Protein AF-A0A1Q9HQ63-F1 (afdb_monomer)

Foldseek 3Di:
DDDPPQDKDWAQDDPVSLVVLVVVLVVLLVLQLVQVVLLCVLLQHDDDSVVLSVQLNVQSVVVNRGTDIDGPVPPCVVVRSVVVSVVSSVVSSLVSLLVRLLVVLVVLLVVVVVDDLLDLLQFDALLSNLQSSSNCNSCVVDDSVCSVVDDSQPSDDGPPPCSHPVNSSVSNSVVCCVPQQDPPALDLQLLVLLLCQQAPDDPLDDDDPPDDGNVVQLVDLDHDDLVVVLVSSLVSCVVPVPPPSNSSQAGRSHDDPPGRHPRNDPRSVNRDPVSSVSSSVVSVVSSD

Mean predicted aligned error: 14.06 Å

Organism: NCBI:txid1381081

Radius of gyration: 27.88 Å; Cα contacts (8 Å, |Δi|>4): 282; chains: 1; bounding box: 61×59×78 Å

pLDDT: mean 74.98, std 16.46, range [37.22, 94.88]

Sequence (288 aa):
MSSLLNEYRLHQLTDKEIDEYHLQSDKLKQELGYQLEAFCRSINIEANINRVTQEFEHACHAYSEQPITIAADAPLLNMTIKIAATQHLKTELSLAVESFLKHLAHDIVNDSVKLPRNSRIFRGSLTSVCRKMILFYSRPDVSLRDIEHFNIEHTFSCSIRELSFDNLLSQTMSYYRDNYHRYRLWDAHAISLLALFLFESREYFQPLEHQTNLSYLLADTTPVPIVRFKQLCIAYWNENGENPFVSHYTEQAFPDKNGIIFAEYVPLEHISEQCWQQLYALYLDRCK

Solvent-accessible surface area (backbone atoms only — not comparable to full-atom values): 16682 Å² total; per-residue (Å²): 137,81,81,80,71,84,53,71,38,79,43,69,65,47,73,69,56,44,52,56,47,51,58,50,49,54,54,51,42,53,50,49,49,54,43,51,50,47,44,30,59,61,43,54,46,92,73,76,61,67,59,43,46,49,54,37,50,51,54,54,53,56,50,61,76,44,66,43,84,40,61,68,79,55,92,50,57,72,59,54,50,50,49,52,55,52,51,48,54,52,49,45,51,53,50,35,52,49,53,49,36,44,53,51,22,50,53,36,47,64,57,49,70,72,49,65,58,88,43,74,47,37,31,53,49,69,67,50,20,36,53,36,31,52,42,46,64,34,38,71,88,57,57,82,80,53,56,84,74,57,81,60,86,79,60,70,74,51,92,51,77,76,68,37,69,68,50,35,46,53,38,25,39,51,55,41,42,79,75,57,53,67,79,63,68,76,38,77,64,40,40,51,49,50,47,44,66,43,46,51,85,46,95,92,54,74,62,63,93,90,55,80,61,57,34,67,64,49,74,38,85,69,79,72,56,70,73,60,46,50,54,52,54,42,51,52,40,73,76,43,58,80,36,74,76,47,41,72,58,27,31,48,65,48,78,62,100,83,57,57,52,46,58,77,81,64,56,71,88,70,57,53,71,69,49,52,52,52,41,46,49,56,48,56,68,62,44,107

Secondary structure (DSSP, 8-state):
-------EEEEPPPHHHHHHHHHHHHHHHHHHHHHHHHHHHHTT----HHHHHHHHHHHHHHHHTSPEEEETT-TTHHHHHHHHHHHHHHHHHHHHHHHHHHHHHHHHHHHHTTS-TT-GGG-SSHHHHHHHHHHHHH-TTS-TTTGGG--GGGS---SSTTSSHHHHHHHHHHHHHHHT-------HHHHHHHHHHHH--BTTB--STT---TTHHHHSSSPPPHHHHHHHHHHHHHHHTT-HHHHHHH--SS--SSS----TT--GGGS-HHHHHHHHHHHHHH--

Structure (mmCIF, N/CA/C/O backbone):
data_AF-A0A1Q9HQ63-F1
#
_entry.id   AF-A0A1Q9HQ63-F1
#
loop_
_atom_site.group_PDB
_atom_site.id
_atom_site.type_symbol
_atom_site.label_atom_id
_atom_site.label_alt_id
_atom_site.label_comp_id
_atom_site.label_asym_id
_atom_site.label_entity_id
_atom_site.label_seq_id
_atom_site.pdbx_PDB_ins_code
_atom_site.Cartn_x
_atom_site.Cartn_y
_atom_site.Cartn_z
_atom_site.occupancy
_atom_site.B_iso_or_equiv
_atom_site.auth_seq_id
_atom_site.auth_comp_id
_atom_site.auth_asym_id
_atom_site.auth_atom_id
_atom_site.pdbx_PDB_model_num
ATOM 1 N N . MET A 1 1 ? -3.423 -38.419 35.481 1.00 38.56 1 MET A N 1
ATOM 2 C CA . MET A 1 1 ? -2.991 -37.152 34.857 1.00 38.56 1 MET A CA 1
ATOM 3 C C . MET A 1 1 ? -4.213 -36.523 34.213 1.00 38.56 1 MET A C 1
ATOM 5 O O . MET A 1 1 ? -4.564 -36.888 33.102 1.00 38.56 1 MET A O 1
ATOM 9 N N . SER A 1 2 ? -4.938 -35.701 34.969 1.00 39.94 2 SER A N 1
ATOM 10 C CA . SER A 1 2 ? -6.114 -34.973 34.488 1.00 39.94 2 SER A CA 1
ATOM 11 C C . SER A 1 2 ? -5.650 -33.800 33.632 1.00 39.94 2 SER A C 1
ATOM 13 O O . SER A 1 2 ? -4.942 -32.925 34.130 1.00 39.94 2 SER A O 1
ATOM 15 N N . SER A 1 3 ? -6.033 -33.784 32.357 1.00 42.72 3 SER A N 1
ATOM 16 C CA . SER A 1 3 ? -5.973 -32.571 31.549 1.00 42.72 3 SER A CA 1
ATOM 17 C C . SER A 1 3 ? -6.882 -31.539 32.211 1.00 42.72 3 SER A C 1
ATOM 19 O O . SER A 1 3 ? -8.101 -31.715 32.225 1.00 42.72 3 SER A O 1
ATOM 21 N N . LEU A 1 4 ? -6.292 -30.503 32.802 1.00 46.81 4 LEU A N 1
ATOM 22 C CA . LEU A 1 4 ? -7.001 -29.279 33.152 1.00 46.81 4 LEU A CA 1
ATOM 23 C C . LEU A 1 4 ? -7.513 -28.690 31.835 1.00 46.81 4 LEU A C 1
ATOM 25 O O . LEU A 1 4 ? -6.785 -28.013 31.115 1.00 46.81 4 LEU A O 1
ATOM 29 N N . LEU A 1 5 ? -8.740 -29.051 31.467 1.00 50.38 5 LEU A N 1
ATOM 30 C CA . LEU A 1 5 ? -9.515 -28.280 30.513 1.00 50.38 5 LEU A CA 1
ATOM 31 C C . LEU A 1 5 ? -9.658 -26.905 31.160 1.00 50.38 5 LEU A C 1
ATOM 33 O O . LEU A 1 5 ? -10.294 -26.790 32.204 1.00 50.38 5 LEU A O 1
ATOM 37 N N . ASN A 1 6 ? -8.999 -25.893 30.594 1.00 56.09 6 ASN A N 1
ATOM 38 C CA . ASN A 1 6 ? -9.275 -24.506 30.942 1.00 56.09 6 ASN A CA 1
ATOM 39 C C . ASN A 1 6 ? -10.749 -24.263 30.609 1.00 56.09 6 ASN A C 1
ATOM 41 O O . ASN A 1 6 ? -11.108 -24.069 29.449 1.00 56.09 6 ASN A O 1
ATOM 45 N N . GLU A 1 7 ? -11.615 -24.385 31.608 1.00 71.50 7 GLU A N 1
ATOM 46 C CA . GLU A 1 7 ? -13.031 -24.099 31.457 1.00 71.50 7 GLU A CA 1
ATOM 47 C C . GLU A 1 7 ? -13.189 -22.592 31.243 1.00 71.50 7 GLU A C 1
ATOM 49 O O . GLU A 1 7 ? -12.616 -21.776 31.968 1.00 71.50 7 GLU A O 1
ATOM 54 N N . TYR A 1 8 ? -13.959 -22.214 30.229 1.00 76.94 8 TYR A N 1
ATOM 55 C CA . TYR A 1 8 ? -14.296 -20.826 29.943 1.00 76.94 8 TYR A CA 1
ATOM 56 C C . TYR A 1 8 ? -15.757 -20.569 30.311 1.00 76.94 8 TYR A C 1
ATOM 58 O O . TYR A 1 8 ? -16.615 -21.439 30.160 1.00 76.94 8 TYR A O 1
ATOM 66 N N . ARG A 1 9 ? -16.048 -19.361 30.791 1.00 82.75 9 ARG A N 1
ATOM 67 C CA . ARG A 1 9 ? -17.391 -18.865 31.093 1.00 82.75 9 ARG A CA 1
ATOM 68 C C . ARG A 1 9 ? -17.712 -17.682 30.194 1.00 82.75 9 ARG A C 1
ATOM 70 O O . ARG A 1 9 ? -16.836 -16.882 29.878 1.00 82.75 9 ARG A O 1
ATOM 77 N N . LEU A 1 10 ? -18.977 -17.573 29.810 1.00 84.62 10 LEU A N 1
ATOM 78 C CA . LEU A 1 10 ? -19.499 -16.410 29.104 1.00 84.62 10 LEU A CA 1
ATOM 79 C C . LEU A 1 10 ? -20.000 -15.393 30.130 1.00 84.62 10 LEU A C 1
ATOM 81 O O . LEU A 1 10 ? -20.754 -15.749 31.036 1.00 84.62 10 LEU A O 1
ATOM 85 N N . HIS A 1 11 ? -19.580 -14.141 29.985 1.00 86.06 11 HIS A N 1
ATOM 86 C CA . HIS A 1 11 ? -20.062 -13.013 30.776 1.00 86.06 11 HIS A CA 1
ATOM 87 C C . HIS A 1 11 ? -20.763 -12.025 29.855 1.00 86.06 11 HIS A C 1
ATOM 89 O O . HIS A 1 11 ? -20.165 -11.541 28.898 1.00 86.06 11 HIS A O 1
ATOM 95 N N . GLN A 1 12 ? -22.025 -11.727 30.148 1.00 90.56 12 GLN A N 1
ATOM 96 C CA . GLN A 1 12 ? -22.722 -10.617 29.512 1.00 90.56 12 GLN A CA 1
ATOM 97 C C . GLN A 1 12 ? -22.368 -9.340 30.269 1.00 90.56 12 GLN A C 1
ATOM 99 O O . GLN A 1 12 ? -22.495 -9.309 31.495 1.00 90.56 12 GLN A O 1
ATOM 104 N N . LEU A 1 13 ? -21.944 -8.300 29.550 1.00 88.19 13 LEU A N 1
ATOM 105 C CA . LEU A 1 13 ? -21.680 -7.005 30.168 1.00 88.19 13 LEU A CA 1
ATOM 106 C C . LEU A 1 13 ? -22.944 -6.484 30.862 1.00 88.19 13 LEU A C 1
ATOM 108 O O . LEU A 1 13 ? -24.050 -6.561 30.330 1.00 88.19 13 LEU A O 1
ATOM 112 N N . THR A 1 14 ? -22.764 -5.970 32.070 1.00 90.75 14 THR A N 1
ATOM 113 C CA . THR A 1 14 ? -23.817 -5.282 32.825 1.00 90.75 14 THR A CA 1
ATOM 114 C C . THR A 1 14 ? -24.033 -3.874 32.271 1.00 90.75 14 THR A C 1
ATOM 116 O O . THR A 1 14 ? -23.109 -3.299 31.701 1.00 90.75 14 THR A O 1
ATOM 119 N N . ASP A 1 15 ? -25.197 -3.266 32.519 1.00 90.62 15 ASP A N 1
ATOM 120 C CA . ASP A 1 15 ? -25.499 -1.891 32.074 1.00 90.62 15 ASP A CA 1
ATOM 121 C C . ASP A 1 15 ? -24.396 -0.893 32.459 1.00 90.62 15 ASP A C 1
ATOM 123 O O . ASP A 1 15 ? -23.957 -0.083 31.652 1.00 90.62 15 ASP A O 1
ATOM 127 N N . LYS A 1 16 ? -23.850 -1.019 33.675 1.00 90.12 16 LYS A N 1
ATOM 128 C CA . LYS A 1 16 ? -22.751 -0.166 34.140 1.00 90.12 16 LYS A CA 1
ATOM 129 C C . LYS A 1 16 ? -21.450 -0.387 33.357 1.00 90.12 16 LYS A C 1
ATOM 131 O O . LYS A 1 16 ? -20.709 0.561 33.116 1.00 90.12 16 LYS A O 1
ATOM 136 N N . GLU A 1 17 ? -21.131 -1.632 33.009 1.00 90.44 17 GLU A N 1
ATOM 137 C CA . GLU A 1 17 ? -19.942 -1.956 32.211 1.00 90.44 17 GLU A CA 1
ATOM 138 C C . GLU A 1 17 ? -20.100 -1.482 30.765 1.00 90.44 17 GLU A C 1
ATOM 140 O O . GLU A 1 17 ? -19.134 -0.996 30.180 1.00 90.44 17 GLU A O 1
ATOM 145 N N . ILE A 1 18 ? -21.319 -1.570 30.227 1.00 91.44 18 ILE A N 1
ATOM 146 C CA . ILE A 1 18 ? -21.702 -1.038 28.918 1.00 91.44 18 ILE A CA 1
ATOM 147 C C . ILE A 1 18 ? -21.559 0.491 28.906 1.00 91.44 18 ILE A C 1
ATOM 149 O O . ILE A 1 18 ? -20.909 1.029 28.012 1.00 91.44 18 ILE A O 1
ATOM 153 N N . ASP A 1 19 ? -22.060 1.190 29.927 1.00 92.31 19 ASP A N 1
ATOM 154 C CA . ASP A 1 19 ? -21.918 2.645 30.062 1.00 92.31 19 ASP A CA 1
ATOM 155 C C . ASP A 1 19 ? -20.441 3.074 30.165 1.00 92.31 19 ASP A C 1
ATOM 157 O O . ASP A 1 19 ? -20.002 4.006 29.486 1.00 92.31 19 ASP A O 1
ATOM 161 N N . GLU A 1 20 ? -19.642 2.382 30.993 1.00 90.81 20 GLU A N 1
ATOM 162 C CA . GLU A 1 20 ? -18.197 2.634 31.114 1.00 90.81 20 GLU A CA 1
ATOM 163 C C . GLU A 1 20 ? -17.469 2.394 29.779 1.00 90.81 20 GLU A C 1
ATOM 165 O O . GLU A 1 20 ? -16.567 3.159 29.423 1.00 90.81 20 GLU A O 1
ATOM 170 N N . TYR A 1 21 ? -17.865 1.358 29.036 1.00 92.25 21 TYR A N 1
ATOM 171 C CA . TYR A 1 21 ? -17.313 1.017 27.729 1.00 92.25 21 TYR A CA 1
ATOM 172 C C . TYR A 1 21 ? -17.664 2.060 26.661 1.00 92.25 21 TYR A C 1
ATOM 174 O O . TYR A 1 21 ? -16.766 2.552 25.975 1.00 92.25 21 TYR A O 1
ATOM 182 N N . HIS A 1 22 ? -18.933 2.462 26.554 1.00 92.56 22 HIS A N 1
ATOM 183 C CA . HIS A 1 22 ? -19.368 3.477 25.593 1.00 92.56 22 HIS A CA 1
ATOM 184 C C . HIS A 1 22 ? -18.722 4.834 25.863 1.00 92.56 22 HIS A C 1
ATOM 186 O O . HIS A 1 22 ? -18.228 5.467 24.934 1.00 92.56 22 HIS A O 1
ATOM 192 N N . LEU A 1 23 ? -18.575 5.229 27.132 1.00 93.62 23 LEU A N 1
ATOM 193 C CA . LEU A 1 23 ? -17.856 6.454 27.483 1.00 93.62 23 LEU A CA 1
ATOM 194 C C . LEU A 1 23 ? -16.391 6.440 27.009 1.00 93.62 23 LEU A C 1
ATOM 196 O O . LEU A 1 23 ? -15.842 7.483 26.646 1.00 93.62 23 LEU A O 1
ATOM 200 N N . GLN A 1 24 ? -15.723 5.284 27.048 1.00 92.62 24 GLN A N 1
ATOM 201 C CA . GLN A 1 24 ? -14.362 5.143 26.519 1.00 92.62 24 GLN A CA 1
ATOM 202 C C . GLN A 1 24 ? -14.347 5.119 24.989 1.00 92.62 24 GLN A C 1
ATOM 204 O O . GLN A 1 24 ? -13.500 5.783 24.389 1.00 92.62 24 GLN A O 1
ATOM 209 N N . SER A 1 25 ? -15.294 4.410 24.372 1.00 93.81 25 SER A N 1
ATOM 210 C CA . SER A 1 25 ? -15.489 4.375 22.921 1.00 93.81 25 SER A CA 1
ATOM 211 C C . SER A 1 25 ? -15.672 5.781 22.348 1.00 93.81 25 SER A C 1
ATOM 213 O O . SER A 1 25 ? -14.975 6.148 21.408 1.00 93.81 25 SER A O 1
ATOM 215 N N . ASP A 1 26 ? -16.518 6.612 22.958 1.00 93.81 26 ASP A N 1
ATOM 216 C CA . ASP A 1 26 ? -16.781 7.981 22.501 1.00 93.81 26 ASP A CA 1
ATOM 217 C C . ASP A 1 26 ? -15.531 8.862 22.546 1.00 93.81 26 ASP A C 1
ATOM 219 O O . ASP A 1 26 ? -15.256 9.618 21.612 1.00 93.81 26 ASP A O 1
ATOM 223 N N . LYS A 1 27 ? -14.726 8.738 23.609 1.00 93.44 27 LYS A N 1
ATOM 224 C CA . LYS A 1 27 ? -13.446 9.454 23.722 1.00 93.44 27 LYS A CA 1
ATOM 225 C C . LYS A 1 27 ? -12.468 9.025 22.632 1.00 93.44 27 LYS A C 1
ATOM 227 O O . LYS A 1 27 ? -11.827 9.876 22.022 1.00 93.44 27 LYS A O 1
ATOM 232 N N . LEU A 1 28 ? -12.364 7.721 22.376 1.00 92.56 28 LEU A N 1
ATOM 233 C CA . LEU A 1 28 ? -11.497 7.189 21.324 1.00 92.56 28 LEU A CA 1
ATOM 234 C C . LEU A 1 28 ? -11.985 7.574 19.928 1.00 92.56 28 LEU A C 1
ATOM 236 O O . LEU A 1 28 ? -11.164 7.899 19.081 1.00 92.56 28 LEU A O 1
ATOM 240 N N . LYS A 1 29 ? -13.300 7.614 19.698 1.00 93.75 29 LYS A N 1
ATOM 241 C CA . LYS A 1 29 ? -13.902 8.082 18.444 1.00 93.75 29 LYS A CA 1
ATOM 242 C C . LYS A 1 29 ? -13.563 9.549 18.174 1.00 93.75 29 LYS A C 1
ATOM 244 O O . LYS A 1 29 ? -13.212 9.897 17.049 1.00 93.75 29 LYS A O 1
ATOM 249 N N . GLN A 1 30 ? -13.654 10.404 19.196 1.00 92.31 30 GLN A N 1
ATOM 250 C CA . GLN A 1 30 ? -13.275 11.817 19.089 1.00 92.31 30 GLN A CA 1
ATOM 251 C C . GLN A 1 30 ? -11.782 11.979 18.782 1.00 92.31 30 GLN A C 1
ATOM 253 O O . GLN A 1 30 ? -11.430 12.728 17.871 1.00 92.31 30 GLN A O 1
ATOM 258 N N . GLU A 1 31 ? -10.916 11.247 19.491 1.00 91.06 31 GLU A N 1
ATOM 259 C CA . GLU A 1 31 ? -9.472 11.251 19.228 1.00 91.06 31 GLU A CA 1
ATOM 260 C C . GLU A 1 31 ? -9.162 10.743 17.813 1.00 91.06 31 GLU A C 1
ATOM 262 O O . GLU A 1 31 ? -8.415 11.387 17.084 1.00 91.06 31 GLU A O 1
ATOM 267 N N . LEU A 1 32 ? -9.786 9.641 17.383 1.00 92.06 32 LEU A N 1
ATOM 268 C CA . LEU A 1 32 ? -9.652 9.100 16.030 1.00 92.06 32 LEU A CA 1
ATOM 269 C C . LEU A 1 32 ? -10.019 10.150 14.978 1.00 92.06 32 LEU A C 1
ATOM 271 O O . LEU A 1 32 ? -9.250 10.367 14.046 1.00 92.06 32 LEU A O 1
ATOM 275 N N . GLY A 1 33 ? -11.159 10.830 15.136 1.00 91.81 33 GLY A N 1
ATOM 276 C CA . GLY A 1 33 ? -11.577 11.899 14.227 1.00 91.81 33 GLY A CA 1
ATOM 277 C C . GLY A 1 33 ? -10.547 13.027 14.143 1.00 91.81 33 GLY A C 1
ATOM 278 O O . GLY A 1 33 ? -10.127 13.397 13.048 1.00 91.81 33 GLY A O 1
ATOM 279 N N . TYR A 1 34 ? -10.071 13.517 15.292 1.00 91.25 34 TYR A N 1
ATOM 280 C CA . TYR A 1 34 ? -9.054 14.569 15.354 1.00 91.25 34 TYR A CA 1
ATOM 281 C C . TYR A 1 34 ? -7.732 14.153 14.689 1.00 91.25 34 TYR A C 1
ATOM 283 O O . TYR A 1 34 ? -7.154 14.917 13.914 1.00 91.25 34 TYR A O 1
ATOM 291 N N . GLN A 1 35 ? -7.264 12.932 14.952 1.00 90.06 35 GLN A N 1
ATOM 292 C CA . GLN A 1 35 ? -6.015 12.413 14.396 1.00 90.06 35 GLN A CA 1
ATOM 293 C C . GLN A 1 35 ? -6.114 12.150 12.890 1.00 90.06 35 GLN A C 1
ATOM 295 O O . GLN A 1 35 ? -5.183 12.477 12.154 1.00 90.06 35 GLN A O 1
ATOM 300 N N . LEU A 1 36 ? -7.249 11.633 12.408 1.00 91.19 36 LEU A N 1
ATOM 301 C CA . LEU A 1 36 ? -7.512 11.478 10.976 1.00 91.19 36 LEU A CA 1
ATOM 302 C C . LEU A 1 36 ? -7.536 12.833 10.265 1.00 91.19 36 LEU A C 1
ATOM 304 O O . LEU A 1 36 ? -6.945 12.967 9.195 1.00 91.19 36 LEU A O 1
ATOM 308 N N . GLU A 1 37 ? -8.161 13.853 10.860 1.00 89.62 37 GLU A N 1
ATOM 309 C CA . GLU A 1 37 ? -8.147 15.210 10.311 1.00 89.62 37 GLU A CA 1
ATOM 310 C C . GLU A 1 37 ? -6.732 15.787 10.258 1.00 89.62 37 GLU A C 1
ATOM 312 O O . GLU A 1 37 ? -6.331 16.333 9.230 1.00 89.62 37 GLU A O 1
ATOM 317 N N . ALA A 1 38 ? -5.965 15.665 11.344 1.00 87.81 38 ALA A N 1
ATOM 318 C CA . ALA A 1 38 ? -4.585 16.134 11.400 1.00 87.81 38 ALA A CA 1
ATOM 319 C C . ALA A 1 38 ? -3.717 15.447 10.335 1.00 87.81 38 ALA A C 1
ATOM 321 O O . ALA A 1 38 ? -2.983 16.119 9.606 1.00 87.81 38 ALA A O 1
ATOM 322 N N . PHE A 1 39 ? -3.868 14.130 10.183 1.00 87.31 39 PHE A N 1
ATOM 323 C CA . PHE A 1 39 ? -3.188 13.356 9.153 1.00 87.31 39 PHE A CA 1
ATOM 324 C C . PHE A 1 39 ? -3.570 13.826 7.748 1.00 87.31 39 PHE A C 1
ATOM 326 O O . PHE A 1 39 ? -2.682 14.193 6.982 1.00 87.31 39 PHE A O 1
ATOM 333 N N . CYS A 1 40 ? -4.865 13.908 7.429 1.00 86.94 40 CYS A N 1
ATOM 334 C CA . CYS A 1 40 ? -5.354 14.366 6.125 1.00 86.94 40 CYS A CA 1
ATOM 335 C C . CYS A 1 40 ? -4.859 15.779 5.787 1.00 86.94 40 CYS A C 1
ATOM 337 O O . CYS A 1 40 ? -4.429 16.030 4.663 1.00 86.94 40 CYS A O 1
ATOM 339 N N . ARG A 1 41 ? -4.838 16.691 6.769 1.00 85.62 41 ARG A N 1
ATOM 340 C CA . ARG A 1 41 ? -4.280 18.043 6.603 1.00 85.62 41 ARG A CA 1
ATOM 341 C C . ARG A 1 41 ? -2.775 18.018 6.345 1.00 85.62 41 ARG A C 1
ATOM 343 O O . ARG A 1 41 ? -2.310 18.772 5.496 1.00 85.62 41 ARG A O 1
ATOM 350 N N . SER A 1 42 ? -2.018 17.157 7.032 1.00 80.38 42 SER A N 1
ATOM 351 C CA . SER A 1 42 ? -0.559 17.048 6.850 1.00 80.38 42 SER A CA 1
ATOM 352 C C . SER A 1 42 ? -0.167 16.608 5.435 1.00 80.38 42 SER A C 1
ATOM 354 O O . SER A 1 42 ? 0.861 17.035 4.913 1.00 80.38 42 SER A O 1
ATOM 356 N N . ILE A 1 43 ? -1.036 15.827 4.789 1.00 79.69 43 ILE A N 1
ATOM 357 C CA . ILE A 1 43 ? -0.885 15.376 3.403 1.00 79.69 43 ILE A CA 1
ATOM 358 C C . ILE A 1 43 ? -1.759 16.142 2.424 1.00 79.69 43 ILE A C 1
ATOM 360 O O . ILE A 1 43 ? -1.801 15.768 1.265 1.00 79.69 43 ILE A O 1
ATOM 364 N N . ASN A 1 44 ? -2.452 17.200 2.843 1.00 80.69 44 ASN A N 1
ATOM 365 C CA . ASN A 1 44 ? -3.293 18.002 1.957 1.00 80.69 44 ASN A CA 1
ATOM 366 C C . ASN A 1 44 ? -4.288 17.155 1.117 1.00 80.69 44 ASN A C 1
ATOM 368 O O . ASN A 1 44 ? -4.449 17.365 -0.083 1.00 80.69 44 ASN A O 1
ATOM 372 N N . ILE A 1 45 ? -4.943 16.178 1.754 1.00 82.44 45 ILE A N 1
ATOM 373 C CA . ILE A 1 45 ? -5.971 15.326 1.136 1.00 82.44 45 ILE A CA 1
ATOM 374 C C . ILE A 1 45 ? -7.328 15.598 1.782 1.00 82.44 45 ILE A C 1
ATOM 376 O O . ILE A 1 45 ? -7.441 15.696 3.003 1.00 82.44 45 ILE A O 1
ATOM 380 N N . GLU A 1 46 ? -8.376 15.642 0.962 1.00 79.31 46 GLU A N 1
ATOM 381 C CA . GLU A 1 46 ? -9.760 15.554 1.426 1.00 79.31 46 GLU A CA 1
ATOM 382 C C . GLU A 1 46 ? -10.201 14.084 1.447 1.00 79.31 46 GLU A C 1
ATOM 384 O O . GLU A 1 46 ? -10.234 13.421 0.412 1.00 79.31 46 GLU A O 1
ATOM 389 N N . ALA A 1 47 ? -10.532 13.560 2.629 1.00 77.44 47 ALA A N 1
ATOM 390 C CA . ALA A 1 47 ? -10.994 12.185 2.805 1.00 77.44 47 ALA A CA 1
ATOM 391 C C . ALA A 1 47 ? -12.276 12.124 3.648 1.00 77.44 47 ALA A C 1
ATOM 393 O O . ALA A 1 47 ? -12.553 13.001 4.469 1.00 77.44 47 ALA A O 1
ATOM 394 N N . ASN A 1 48 ? -13.069 11.064 3.470 1.00 78.62 48 ASN A N 1
ATOM 395 C CA . ASN A 1 48 ? -14.310 10.869 4.221 1.00 78.62 48 ASN A CA 1
ATOM 396 C C . ASN A 1 48 ? -14.046 10.270 5.617 1.00 78.62 48 ASN A C 1
ATOM 398 O O . ASN A 1 48 ? -14.181 9.067 5.835 1.00 78.62 48 ASN A O 1
ATOM 402 N N . ILE A 1 49 ? -13.695 11.135 6.568 1.00 86.44 49 ILE A N 1
ATOM 403 C CA . ILE A 1 49 ? -13.396 10.778 7.968 1.00 86.44 49 ILE A CA 1
ATOM 404 C C . ILE A 1 49 ? -14.654 10.300 8.720 1.00 86.44 49 ILE A C 1
ATOM 406 O O . ILE A 1 49 ? -14.584 9.434 9.597 1.00 86.44 49 ILE A O 1
ATOM 410 N N . ASN A 1 50 ? -15.829 10.812 8.339 1.00 86.62 50 ASN A N 1
ATOM 411 C CA . ASN A 1 50 ? -17.106 10.453 8.963 1.00 86.62 50 ASN A CA 1
ATOM 412 C C . ASN A 1 50 ? -17.426 8.969 8.791 1.00 86.62 50 ASN A C 1
ATOM 414 O O . ASN A 1 50 ? -17.891 8.328 9.727 1.00 86.62 50 ASN A O 1
ATOM 418 N N . ARG A 1 51 ? -17.129 8.406 7.617 1.00 86.88 51 ARG A N 1
ATOM 419 C CA . ARG A 1 51 ? -17.333 6.977 7.373 1.00 86.88 51 ARG A CA 1
ATOM 420 C C . ARG A 1 51 ? -16.515 6.116 8.341 1.00 86.88 51 ARG A C 1
ATOM 422 O O . ARG A 1 51 ? -17.062 5.201 8.941 1.00 86.88 51 ARG A O 1
ATOM 429 N N . VAL A 1 52 ? -15.234 6.434 8.533 1.00 88.62 52 VAL A N 1
ATOM 430 C CA . VAL A 1 52 ? -14.326 5.658 9.401 1.00 88.62 52 VAL A CA 1
ATOM 431 C C . VAL A 1 52 ? -14.774 5.710 10.860 1.00 88.62 52 VAL A C 1
ATOM 433 O O . VAL A 1 52 ? -14.821 4.693 11.545 1.00 88.62 52 VAL A O 1
ATOM 436 N N . THR A 1 53 ? -15.142 6.899 11.338 1.00 90.25 53 THR A N 1
ATOM 437 C CA . THR A 1 53 ? -15.602 7.083 12.723 1.00 90.25 53 THR A CA 1
ATOM 438 C C . THR A 1 53 ? -16.955 6.415 12.992 1.00 90.25 53 THR A C 1
ATOM 440 O O . THR A 1 53 ? -17.178 5.948 14.107 1.00 90.25 53 THR A O 1
ATOM 443 N N . GLN A 1 54 ? -17.834 6.323 11.987 1.00 89.94 54 GLN A N 1
ATOM 444 C CA . GLN A 1 54 ? -19.091 5.567 12.060 1.00 89.94 54 GLN A CA 1
ATOM 445 C C . GLN A 1 54 ? -18.866 4.051 12.044 1.00 89.94 54 GLN A C 1
ATOM 447 O O . GLN A 1 54 ? -19.506 3.339 12.813 1.00 89.94 54 GLN A O 1
ATOM 452 N N . GLU A 1 55 ? -17.959 3.550 11.199 1.00 88.56 55 GLU A N 1
ATOM 453 C CA . GLU A 1 55 ? -17.595 2.125 11.162 1.00 88.56 55 GLU A CA 1
ATOM 454 C C . GLU A 1 55 ? -17.014 1.674 12.516 1.00 88.56 55 GLU A C 1
ATOM 456 O O . GLU A 1 55 ? -17.447 0.655 13.055 1.00 88.56 55 GLU A O 1
ATOM 461 N N . PHE A 1 56 ? -16.124 2.476 13.115 1.00 92.94 56 PHE A N 1
ATOM 462 C CA . PHE A 1 56 ? -15.589 2.237 14.463 1.00 92.94 56 PHE A CA 1
ATOM 463 C C . PHE A 1 56 ? -16.689 2.212 15.535 1.00 92.94 56 PHE A C 1
ATOM 465 O O . PHE A 1 56 ? -16.766 1.285 16.337 1.00 92.94 56 PHE A O 1
ATOM 472 N N . GLU A 1 57 ? -17.566 3.219 15.544 1.00 92.19 57 GLU A N 1
ATOM 473 C CA . GLU A 1 57 ? -18.683 3.293 16.492 1.00 92.19 57 GLU A CA 1
ATOM 474 C C . GLU A 1 57 ? -19.598 2.070 16.382 1.00 92.19 57 GLU A C 1
ATOM 476 O O . GLU A 1 57 ? -19.950 1.466 17.396 1.00 92.19 57 GLU A O 1
ATOM 481 N N . HIS A 1 58 ? -19.941 1.668 15.158 1.00 91.88 58 HIS A N 1
ATOM 482 C CA . HIS A 1 58 ? -20.792 0.511 14.921 1.00 91.88 58 HIS A CA 1
ATOM 483 C C . HIS A 1 58 ? -20.164 -0.787 15.445 1.00 91.88 58 HIS A C 1
ATOM 485 O O . HIS A 1 58 ? -20.847 -1.562 16.116 1.00 91.88 58 HIS A O 1
ATOM 491 N N . ALA A 1 59 ? -18.869 -1.006 15.201 1.00 90.69 59 ALA A N 1
ATOM 492 C CA . ALA A 1 59 ? -18.155 -2.177 15.706 1.00 90.69 59 ALA A CA 1
ATOM 493 C C . ALA A 1 59 ? -18.093 -2.198 17.243 1.00 90.69 59 ALA A C 1
ATOM 495 O O . ALA A 1 59 ? -18.343 -3.229 17.873 1.00 90.69 59 ALA A O 1
ATOM 496 N N . CYS A 1 60 ? -17.855 -1.041 17.866 1.00 92.12 60 CYS A N 1
ATOM 497 C CA . CYS A 1 60 ? -17.881 -0.912 19.317 1.00 92.12 60 CYS A CA 1
ATOM 498 C C . CYS A 1 60 ? -19.265 -1.225 19.902 1.00 92.12 60 CYS A C 1
ATOM 500 O O . CYS A 1 60 ? -19.341 -1.941 20.900 1.00 92.12 60 CYS A O 1
ATOM 502 N N . HIS A 1 61 ? -20.347 -0.739 19.287 1.00 91.50 61 HIS A N 1
ATOM 503 C CA . HIS A 1 61 ? -21.712 -1.077 19.700 1.00 91.50 61 HIS A CA 1
ATOM 504 C C . HIS A 1 61 ? -22.023 -2.566 19.544 1.00 91.50 61 HIS A C 1
ATOM 506 O O . HIS A 1 61 ? -22.567 -3.170 20.461 1.00 91.50 61 HIS A O 1
ATOM 512 N N . ALA A 1 62 ? -21.619 -3.186 18.436 1.00 90.44 62 ALA A N 1
ATOM 513 C CA . ALA A 1 62 ? -21.840 -4.614 18.229 1.00 90.44 62 ALA A CA 1
ATOM 514 C C . ALA A 1 62 ? -21.159 -5.476 19.309 1.00 90.44 62 ALA A C 1
ATOM 516 O O . ALA A 1 62 ? -21.697 -6.509 19.704 1.00 90.44 62 ALA A O 1
ATOM 517 N N . TYR A 1 63 ? -19.996 -5.057 19.814 1.00 89.56 63 TYR A N 1
ATOM 518 C CA . TYR A 1 63 ? -19.305 -5.763 20.893 1.00 89.56 63 TYR A CA 1
ATOM 519 C C . TYR A 1 63 ? -20.013 -5.658 22.244 1.00 89.56 63 TYR A C 1
ATOM 521 O O . TYR A 1 63 ? -20.036 -6.641 22.981 1.00 89.56 63 TYR A O 1
ATOM 529 N N . SER A 1 64 ? -20.605 -4.505 22.584 1.00 88.19 64 SER A N 1
ATOM 530 C CA . SER A 1 64 ? -21.279 -4.352 23.883 1.00 88.19 64 SER A CA 1
ATOM 531 C C . SER A 1 64 ? -22.524 -5.236 24.019 1.00 88.19 64 SER A C 1
ATOM 533 O O . SER A 1 64 ? -22.929 -5.571 25.133 1.00 88.19 64 SER A O 1
ATOM 535 N N . GLU A 1 65 ? -23.081 -5.682 22.892 1.00 88.31 65 GLU A N 1
ATOM 536 C CA . GLU A 1 65 ? -24.202 -6.619 22.826 1.00 88.31 65 GLU A CA 1
ATOM 537 C C . GLU A 1 65 ? -23.771 -8.093 22.947 1.00 88.31 65 GLU A C 1
ATOM 539 O O . GLU A 1 65 ? -24.602 -8.956 23.242 1.00 88.31 65 GLU A O 1
ATOM 544 N N . GLN A 1 66 ? -22.485 -8.409 22.763 1.00 88.06 66 GLN A N 1
ATOM 545 C CA . GLN A 1 66 ? -21.985 -9.785 22.727 1.00 88.06 66 GLN A CA 1
ATOM 546 C C . GLN A 1 66 ? -21.434 -10.259 24.082 1.00 88.06 66 GLN A C 1
ATOM 548 O O . GLN A 1 66 ? -20.780 -9.499 24.801 1.00 88.06 66 GLN A O 1
ATOM 553 N N . PRO A 1 67 ? -21.633 -11.542 24.440 1.00 85.12 67 PRO A N 1
ATOM 554 C CA . PRO A 1 67 ? -21.027 -12.108 25.634 1.00 85.12 67 PRO A CA 1
ATOM 555 C C . PRO A 1 67 ? -19.519 -12.295 25.441 1.00 85.12 67 PRO A C 1
ATOM 557 O O . PRO A 1 67 ? -19.058 -12.833 24.432 1.00 85.12 67 PRO A O 1
ATOM 560 N N . ILE A 1 68 ? -18.743 -11.921 26.453 1.00 85.31 68 ILE A N 1
ATOM 561 C CA . ILE A 1 68 ? -17.286 -12.061 26.453 1.00 85.31 68 ILE A CA 1
ATOM 562 C C . ILE A 1 68 ? -16.862 -13.373 27.110 1.00 85.31 68 ILE A C 1
ATOM 564 O O . ILE A 1 68 ? -17.463 -13.839 28.079 1.00 85.31 68 ILE A O 1
ATOM 568 N N . THR A 1 69 ? -15.801 -13.981 26.581 1.00 83.44 69 THR A N 1
ATOM 569 C CA . THR A 1 69 ? -15.259 -15.238 27.110 1.00 83.44 69 THR A CA 1
ATOM 570 C C . THR A 1 69 ? -14.228 -14.950 28.198 1.00 83.44 69 THR A C 1
ATOM 572 O O . THR A 1 69 ? -13.255 -14.235 27.966 1.00 83.44 69 THR A O 1
ATOM 575 N N . ILE A 1 70 ? -14.420 -15.522 29.385 1.00 81.50 70 ILE A N 1
ATOM 576 C CA . ILE A 1 70 ? -13.566 -15.330 30.562 1.00 81.50 70 ILE A CA 1
ATOM 577 C C . ILE A 1 70 ? -13.123 -16.697 31.088 1.00 81.50 70 ILE A C 1
ATOM 579 O O . ILE A 1 70 ? -13.907 -17.642 31.111 1.00 81.50 70 ILE A O 1
ATOM 583 N N . ALA A 1 71 ? -11.870 -16.826 31.522 1.00 78.12 71 ALA A N 1
ATOM 584 C CA . ALA A 1 71 ? -11.397 -18.042 32.184 1.00 78.12 71 ALA A CA 1
ATOM 585 C C . ALA A 1 71 ? -12.178 -18.295 33.492 1.00 78.12 71 ALA A C 1
ATOM 587 O O . ALA A 1 71 ? -12.417 -17.366 34.267 1.00 78.12 71 ALA A O 1
ATOM 588 N N . ALA A 1 72 ? -12.595 -19.539 33.742 1.00 68.88 72 ALA A N 1
ATOM 589 C CA . ALA A 1 72 ? -13.452 -19.892 34.879 1.00 68.88 72 ALA A CA 1
ATOM 590 C C . ALA A 1 72 ? -12.810 -19.631 36.254 1.00 68.88 72 ALA A C 1
ATOM 592 O O . ALA A 1 72 ? -13.529 -19.475 37.241 1.00 68.88 72 ALA A O 1
ATOM 593 N N . ASP A 1 73 ? -11.482 -19.574 36.311 1.00 69.44 73 ASP A N 1
ATOM 594 C CA . ASP A 1 73 ? -10.654 -19.374 37.497 1.00 69.44 73 ASP A CA 1
ATOM 595 C C . ASP A 1 73 ? -10.129 -17.936 37.646 1.00 69.44 73 ASP A C 1
ATOM 597 O O . ASP A 1 73 ? -9.295 -17.684 38.514 1.00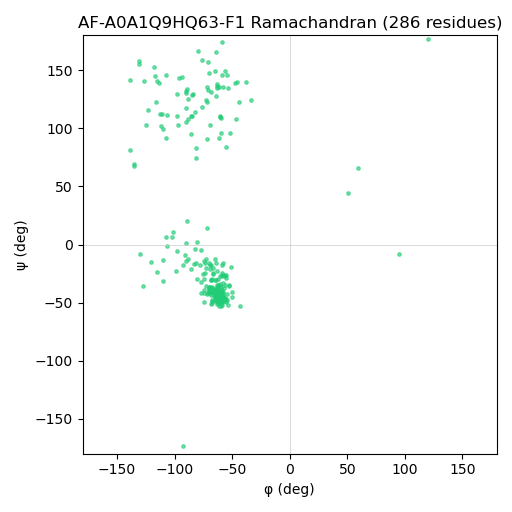 69.44 73 ASP A O 1
ATOM 601 N N . ALA A 1 74 ? -10.621 -16.978 36.847 1.00 69.25 74 ALA A N 1
ATOM 602 C CA . ALA A 1 74 ? -10.170 -15.589 36.891 1.00 69.25 74 ALA A CA 1
ATOM 603 C C . ALA A 1 74 ? -10.395 -14.963 38.292 1.00 69.25 74 ALA A C 1
ATOM 605 O O . ALA A 1 74 ? -11.535 -14.661 38.659 1.00 69.25 74 ALA A O 1
ATOM 606 N N . PRO A 1 75 ? -9.330 -14.702 39.080 1.00 60.56 75 PRO A N 1
ATOM 607 C CA . PRO A 1 75 ? -9.458 -14.294 40.483 1.00 60.56 75 PRO A CA 1
ATOM 608 C C . PRO A 1 75 ? -9.955 -12.848 40.650 1.00 60.56 75 PRO A C 1
ATOM 610 O O . PRO A 1 75 ? -10.330 -12.443 41.747 1.00 60.56 75 PRO A O 1
ATOM 613 N N . LEU A 1 76 ? -9.966 -12.062 39.566 1.00 79.81 76 LEU A N 1
ATOM 614 C CA . LEU A 1 76 ? -10.377 -10.658 39.530 1.00 79.81 76 LEU A CA 1
ATOM 615 C C . LEU A 1 76 ? -11.285 -10.400 38.320 1.00 79.81 76 LEU A C 1
ATOM 617 O O . LEU A 1 76 ? -10.905 -9.676 37.401 1.00 79.81 76 LEU A O 1
ATOM 621 N N . LEU A 1 77 ? -12.488 -10.982 38.333 1.00 79.62 77 LEU A N 1
ATOM 622 C CA . LEU A 1 77 ? -13.470 -10.914 37.239 1.00 79.62 77 LEU A CA 1
ATOM 623 C C . LEU A 1 77 ? -13.606 -9.501 36.635 1.00 79.62 77 LEU A C 1
ATOM 625 O O . LEU A 1 77 ? -13.389 -9.320 35.440 1.00 79.62 77 LEU A O 1
ATOM 629 N N . ASN A 1 78 ? -13.847 -8.483 37.469 1.00 80.81 78 ASN A N 1
ATOM 630 C CA . ASN A 1 78 ? -13.994 -7.091 37.019 1.00 80.81 78 ASN A CA 1
ATOM 631 C C . ASN A 1 78 ? -12.740 -6.546 36.316 1.00 80.81 78 ASN A C 1
ATOM 633 O O . ASN A 1 78 ? -12.842 -5.752 35.384 1.00 80.81 78 ASN A O 1
ATOM 637 N N . MET A 1 79 ? -11.545 -6.943 36.762 1.00 83.31 79 MET A N 1
ATOM 638 C CA . MET A 1 79 ? -10.294 -6.523 36.130 1.00 83.31 79 MET A CA 1
ATOM 639 C C . MET A 1 79 ? -10.129 -7.198 34.767 1.00 83.31 79 MET A C 1
ATOM 641 O O . MET A 1 79 ? -9.757 -6.535 33.803 1.00 83.31 79 MET A O 1
ATOM 645 N N . THR A 1 80 ? -10.460 -8.487 34.666 1.00 85.12 80 THR A N 1
ATOM 646 C CA . THR A 1 80 ? -10.417 -9.241 33.407 1.00 85.12 80 THR A CA 1
ATOM 647 C C . THR A 1 80 ? -11.383 -8.668 32.371 1.00 85.12 80 THR A C 1
ATOM 649 O O . THR A 1 80 ? -10.987 -8.476 31.224 1.00 85.12 80 THR A O 1
ATOM 652 N N . ILE A 1 81 ? -12.605 -8.312 32.781 1.00 85.81 81 ILE A N 1
ATOM 653 C CA . ILE A 1 81 ? -13.605 -7.665 31.916 1.00 85.81 81 ILE A CA 1
ATOM 654 C C . ILE A 1 81 ? -13.075 -6.329 31.389 1.00 85.81 81 ILE A C 1
ATOM 656 O O . ILE A 1 81 ? -13.089 -6.088 30.184 1.00 85.81 81 ILE A O 1
ATOM 660 N N . LYS A 1 82 ? -12.530 -5.483 32.274 1.00 86.06 82 LYS A N 1
ATOM 661 C CA . LYS A 1 82 ? -11.955 -4.183 31.890 1.00 86.06 82 LYS A CA 1
ATOM 662 C C . LYS A 1 82 ? -10.783 -4.316 30.924 1.00 86.06 82 LYS A C 1
ATOM 664 O O . LYS A 1 82 ? -10.689 -3.542 29.973 1.00 86.06 82 LYS A O 1
ATOM 669 N N . ILE A 1 83 ? -9.901 -5.290 31.144 1.00 86.81 83 ILE A N 1
ATOM 670 C CA . ILE A 1 83 ? -8.793 -5.583 30.228 1.00 86.81 83 ILE A CA 1
ATOM 671 C C . ILE A 1 83 ? -9.330 -6.017 28.860 1.00 86.81 83 ILE A C 1
ATOM 673 O O . ILE A 1 83 ? -8.888 -5.468 27.853 1.00 86.81 83 ILE A O 1
ATOM 677 N N . ALA A 1 84 ? -10.293 -6.944 28.815 1.00 87.31 84 ALA A N 1
ATOM 678 C CA . ALA A 1 84 ? -10.883 -7.429 27.566 1.00 87.31 84 ALA A CA 1
ATOM 679 C C . ALA A 1 84 ? -11.554 -6.295 26.777 1.00 87.31 84 ALA A C 1
ATOM 681 O O . ALA A 1 84 ? -11.241 -6.086 25.608 1.00 87.31 84 ALA A O 1
ATOM 682 N N . ALA A 1 85 ? -12.391 -5.502 27.447 1.00 87.50 85 ALA A N 1
ATOM 683 C CA . ALA A 1 85 ? -13.032 -4.314 26.893 1.00 87.50 85 ALA A CA 1
ATOM 684 C C . ALA A 1 85 ? -12.017 -3.300 26.333 1.00 87.50 85 ALA A C 1
ATOM 686 O O . ALA A 1 85 ? -12.160 -2.819 25.212 1.00 87.50 85 ALA A O 1
ATOM 687 N N . THR A 1 86 ? -10.946 -3.019 27.081 1.00 88.81 86 THR A N 1
ATOM 688 C CA . THR A 1 86 ? -9.894 -2.086 26.644 1.00 88.81 86 THR A CA 1
ATOM 689 C C . THR A 1 86 ? -9.136 -2.623 25.431 1.00 88.81 86 THR A C 1
ATOM 691 O O . THR A 1 86 ? -8.796 -1.870 24.520 1.00 88.81 86 THR A O 1
ATOM 694 N N . GLN A 1 87 ? -8.840 -3.924 25.415 1.00 90.00 87 GLN A N 1
ATOM 695 C CA . GLN A 1 87 ? -8.142 -4.565 24.305 1.00 90.00 87 GLN A CA 1
ATOM 696 C C . GLN A 1 87 ? -9.005 -4.594 23.041 1.00 90.00 87 GLN A C 1
ATOM 698 O O . GLN A 1 87 ? -8.479 -4.371 21.950 1.00 90.00 87 GLN A O 1
ATOM 703 N N . HIS A 1 88 ? -10.312 -4.811 23.187 1.00 92.06 88 HIS A N 1
ATOM 704 C CA . HIS A 1 88 ? -11.261 -4.721 22.085 1.00 92.06 88 HIS A CA 1
ATOM 705 C C . HIS A 1 88 ? -11.259 -3.319 21.467 1.00 92.06 88 HIS A C 1
ATOM 707 O O . HIS A 1 88 ? -10.976 -3.183 20.282 1.00 92.06 88 HIS A O 1
ATOM 713 N N . LEU A 1 89 ? -11.430 -2.268 22.280 1.00 92.25 89 LEU A N 1
ATOM 714 C CA . LEU A 1 89 ? -11.396 -0.879 21.801 1.00 92.25 89 LEU A CA 1
ATOM 715 C C . LEU A 1 89 ? -10.108 -0.541 21.038 1.00 92.25 89 LEU A C 1
ATOM 717 O O . LEU A 1 89 ? -10.155 0.111 20.000 1.00 92.25 89 LEU A O 1
ATOM 721 N N . LYS A 1 90 ? -8.949 -0.995 21.536 1.00 90.62 90 LYS A N 1
ATOM 722 C CA . LYS A 1 90 ? -7.665 -0.816 20.839 1.00 90.62 90 LYS A CA 1
ATOM 723 C C . LYS A 1 90 ? -7.626 -1.549 19.502 1.00 90.62 90 LYS A C 1
ATOM 725 O O . LYS A 1 90 ? -7.111 -1.004 18.537 1.00 90.62 90 LYS A O 1
ATOM 730 N N . THR A 1 91 ? -8.155 -2.769 19.461 1.00 91.69 91 THR A N 1
ATOM 731 C CA . THR A 1 91 ? -8.189 -3.586 18.243 1.00 91.69 91 THR A CA 1
ATOM 732 C C . THR A 1 91 ? -9.065 -2.924 17.184 1.00 91.69 91 THR A C 1
ATOM 734 O O . THR A 1 91 ? -8.604 -2.721 16.065 1.00 91.69 91 THR A O 1
ATOM 737 N N . GLU A 1 92 ? -10.272 -2.493 17.554 1.00 92.62 92 GLU A N 1
ATOM 738 C CA . GLU A 1 92 ? -11.179 -1.787 16.643 1.00 92.62 92 GLU A CA 1
ATOM 739 C C . GLU A 1 92 ? -10.606 -0.450 16.170 1.00 92.62 92 GLU A C 1
ATOM 741 O O . GLU A 1 92 ? -10.754 -0.090 15.004 1.00 92.62 92 GLU A O 1
ATOM 746 N N . LEU A 1 93 ? -9.884 0.270 17.035 1.00 91.81 93 LEU A N 1
ATOM 747 C CA . LEU A 1 93 ? -9.193 1.497 16.642 1.00 91.81 93 LEU A CA 1
ATOM 748 C C . LEU A 1 93 ? -8.129 1.214 15.570 1.00 91.81 93 LEU A C 1
ATOM 750 O O . LEU A 1 93 ? -8.095 1.899 14.547 1.00 91.81 93 LEU A O 1
ATOM 754 N N . SER A 1 94 ? -7.283 0.200 15.777 1.00 90.62 94 SER A N 1
ATOM 755 C CA . SER A 1 94 ? -6.263 -0.193 14.797 1.00 90.62 94 SER A CA 1
ATOM 756 C C . SER A 1 94 ? -6.894 -0.662 13.480 1.00 90.62 94 SER A C 1
ATOM 758 O O . SER A 1 94 ? -6.419 -0.269 12.416 1.00 90.62 94 SER A O 1
ATOM 760 N N . LEU A 1 95 ? -7.992 -1.428 13.529 1.00 91.62 95 LEU A N 1
ATOM 761 C CA . LEU A 1 95 ? -8.725 -1.875 12.339 1.00 91.62 95 LEU A CA 1
ATOM 762 C C . LEU A 1 95 ? -9.356 -0.709 11.570 1.00 91.62 95 LEU A C 1
ATOM 764 O O . LEU A 1 95 ? -9.280 -0.672 10.341 1.00 91.62 95 LEU A O 1
ATOM 768 N N . ALA A 1 96 ? -9.938 0.268 12.270 1.00 92.25 96 ALA A N 1
ATOM 769 C CA . ALA A 1 96 ? -10.500 1.464 11.649 1.00 92.25 96 ALA A CA 1
ATOM 770 C C . ALA A 1 96 ? -9.418 2.277 10.920 1.00 92.25 96 ALA A C 1
ATOM 772 O O . ALA A 1 96 ? -9.616 2.705 9.780 1.00 92.25 96 ALA A O 1
ATOM 773 N N . VAL A 1 97 ? -8.248 2.441 11.544 1.00 91.94 97 VAL A N 1
ATOM 774 C CA . VAL A 1 97 ? -7.097 3.124 10.936 1.00 91.94 97 VAL A CA 1
ATOM 775 C C . VAL A 1 97 ? -6.562 2.356 9.728 1.00 91.94 97 VAL A C 1
ATOM 777 O O . VAL A 1 97 ? -6.323 2.955 8.679 1.00 91.94 97 VAL A O 1
ATOM 780 N N . GLU A 1 98 ? -6.403 1.038 9.835 1.00 91.56 98 GLU A N 1
ATOM 781 C CA . GLU A 1 98 ? -5.946 0.204 8.722 1.00 91.56 98 GLU A CA 1
ATOM 782 C C . GLU A 1 98 ? -6.923 0.262 7.540 1.00 91.56 98 GLU A C 1
ATOM 784 O O . GLU A 1 98 ? -6.504 0.470 6.399 1.00 91.56 98 GLU A O 1
ATOM 789 N N . SER A 1 99 ? -8.227 0.152 7.812 1.00 91.94 99 SER A N 1
ATOM 790 C CA . SER A 1 99 ? -9.291 0.294 6.814 1.00 91.94 99 SER A CA 1
ATOM 791 C C . SER A 1 99 ? -9.214 1.650 6.113 1.00 91.94 99 SER A C 1
ATOM 793 O O . SER A 1 99 ? -9.258 1.718 4.883 1.00 91.94 99 SER A O 1
ATOM 795 N N . PHE A 1 100 ? -9.042 2.735 6.872 1.00 93.31 100 PHE A N 1
ATOM 796 C CA . PHE A 1 100 ? -8.876 4.073 6.313 1.00 93.31 100 PHE A CA 1
ATOM 797 C C . PHE A 1 100 ? -7.662 4.166 5.381 1.00 93.31 100 PHE A C 1
ATOM 799 O O . PHE A 1 100 ? -7.806 4.583 4.231 1.00 93.31 100 PHE A O 1
ATOM 806 N N . LEU A 1 101 ? -6.482 3.738 5.841 1.00 93.06 101 LEU A N 1
ATOM 807 C CA . LEU A 1 101 ? -5.251 3.791 5.046 1.00 93.06 101 LEU A CA 1
ATOM 808 C C . LEU A 1 101 ? -5.346 2.935 3.784 1.00 93.06 101 LEU A C 1
ATOM 810 O O . LEU A 1 101 ? -4.853 3.337 2.733 1.00 93.06 101 LEU A O 1
ATOM 814 N N . LYS A 1 102 ? -6.006 1.778 3.868 1.00 93.62 102 LYS A N 1
ATOM 815 C CA . LYS A 1 102 ? -6.244 0.902 2.722 1.00 93.62 102 LYS A CA 1
ATOM 816 C C . LYS A 1 102 ? -7.146 1.562 1.681 1.00 93.62 102 LYS A C 1
ATOM 818 O O . LYS A 1 102 ? -6.805 1.560 0.502 1.00 93.62 102 LYS A O 1
ATOM 823 N N . HIS A 1 103 ? -8.266 2.155 2.098 1.00 91.81 103 HIS A N 1
ATOM 824 C CA . HIS A 1 103 ? -9.142 2.890 1.181 1.00 91.81 103 HIS A CA 1
ATOM 825 C C . HIS A 1 103 ? -8.408 4.072 0.536 1.00 91.81 103 HIS A C 1
ATOM 827 O O . HIS A 1 103 ? -8.445 4.218 -0.682 1.00 91.81 103 HIS A O 1
ATOM 833 N N . LEU A 1 104 ? -7.662 4.846 1.328 1.00 92.19 104 LEU A N 1
ATOM 834 C CA . LEU A 1 104 ? -6.873 5.962 0.818 1.00 92.19 104 LEU A CA 1
ATOM 835 C C . LEU A 1 104 ? -5.805 5.502 -0.190 1.00 92.19 104 LEU A C 1
ATOM 837 O O . LEU A 1 104 ? -5.648 6.108 -1.246 1.00 92.19 104 LEU A O 1
ATOM 841 N N . ALA A 1 105 ? -5.101 4.405 0.095 1.00 93.50 105 ALA A N 1
ATOM 842 C CA . ALA A 1 105 ? -4.142 3.802 -0.827 1.00 93.50 105 ALA A CA 1
ATOM 843 C C . ALA A 1 105 ? -4.796 3.384 -2.154 1.00 93.50 105 ALA A C 1
ATOM 845 O O . ALA A 1 105 ? -4.216 3.588 -3.222 1.00 93.50 105 ALA A O 1
ATOM 846 N N . HIS A 1 106 ? -6.008 2.823 -2.102 1.00 93.31 106 HIS A N 1
ATOM 847 C CA . HIS A 1 106 ? -6.755 2.475 -3.307 1.00 93.31 106 HIS A CA 1
ATOM 848 C C . HIS A 1 106 ? -7.080 3.719 -4.138 1.00 93.31 106 HIS A C 1
ATOM 850 O O . HIS A 1 106 ? -6.847 3.705 -5.346 1.00 93.31 106 HIS A O 1
ATOM 856 N N . ASP A 1 107 ? -7.575 4.786 -3.507 1.00 91.62 107 ASP A N 1
ATOM 857 C CA . ASP A 1 107 ? -7.906 6.043 -4.186 1.00 91.62 107 ASP A CA 1
ATOM 858 C C . ASP A 1 107 ? -6.661 6.665 -4.836 1.00 91.62 107 ASP A C 1
ATOM 860 O O . ASP A 1 107 ? -6.677 6.974 -6.029 1.00 91.62 107 ASP A O 1
ATOM 864 N N . ILE A 1 108 ? -5.539 6.723 -4.105 1.00 91.56 108 ILE A N 1
ATOM 865 C CA . ILE A 1 108 ? -4.246 7.223 -4.601 1.00 91.56 108 ILE A CA 1
ATOM 866 C C . ILE A 1 108 ? -3.802 6.470 -5.856 1.00 91.56 108 ILE A C 1
ATOM 868 O O . ILE A 1 108 ? -3.432 7.086 -6.862 1.00 91.56 108 ILE A O 1
ATOM 872 N N . VAL A 1 109 ? -3.823 5.136 -5.818 1.00 90.44 109 VAL A N 1
ATOM 873 C CA . VAL A 1 109 ? -3.404 4.318 -6.961 1.00 90.44 109 VAL A CA 1
ATOM 874 C C . VAL A 1 109 ? -4.383 4.483 -8.120 1.00 90.44 109 VAL A C 1
ATOM 876 O O . VAL A 1 109 ? -3.952 4.743 -9.242 1.00 90.44 109 VAL A O 1
ATOM 879 N N . ASN A 1 110 ? -5.689 4.380 -7.866 1.00 90.12 110 ASN A N 1
ATOM 880 C CA . ASN A 1 110 ? -6.724 4.446 -8.899 1.00 90.12 110 ASN A CA 1
ATOM 881 C C . ASN A 1 110 ? -6.786 5.807 -9.601 1.00 90.12 110 ASN A C 1
ATOM 883 O O . ASN A 1 110 ? -7.116 5.867 -10.787 1.00 90.12 110 ASN A O 1
ATOM 887 N N . ASP A 1 111 ? -6.440 6.891 -8.913 1.00 87.88 111 ASP A N 1
ATOM 888 C CA . ASP A 1 111 ? -6.282 8.200 -9.538 1.00 87.88 111 ASP A CA 1
ATOM 889 C C . ASP A 1 111 ? -4.964 8.314 -10.294 1.00 87.88 111 ASP A C 1
ATOM 891 O O . ASP A 1 111 ? -4.951 8.777 -11.438 1.00 87.88 111 ASP A O 1
ATOM 895 N N . SER A 1 112 ? -3.871 7.811 -9.718 1.00 85.25 112 SER A N 1
ATOM 896 C CA . SER A 1 112 ? -2.564 7.829 -10.372 1.00 85.25 112 SER A CA 1
ATOM 897 C C . SER A 1 112 ? -2.596 7.108 -11.716 1.00 85.25 112 SER A C 1
ATOM 899 O O . SER A 1 112 ? -2.114 7.660 -12.700 1.00 85.25 112 SER A O 1
ATOM 901 N N . VAL A 1 113 ? -3.221 5.927 -11.815 1.00 80.69 113 VAL A N 1
ATOM 902 C CA . VAL A 1 113 ? -3.276 5.137 -13.065 1.00 80.69 113 VAL A CA 1
ATOM 903 C C . VAL A 1 113 ? -4.043 5.805 -14.214 1.00 80.69 113 VAL A C 1
ATOM 905 O O . VAL A 1 113 ? -3.928 5.359 -15.356 1.00 80.69 113 VAL A O 1
ATOM 908 N N . LYS A 1 114 ? -4.805 6.877 -13.953 1.00 84.62 114 LYS A N 1
ATOM 909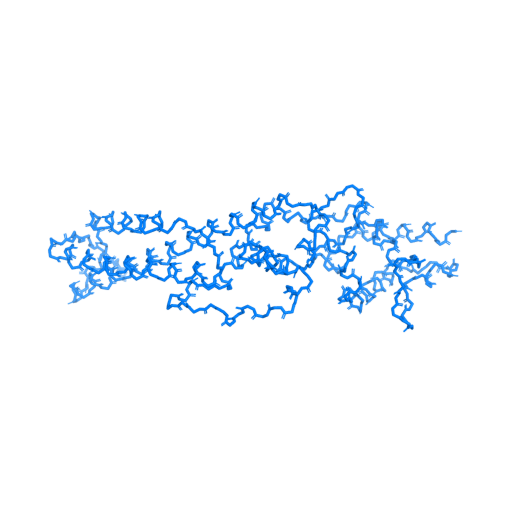 C CA . LYS A 1 114 ? -5.477 7.670 -15.000 1.00 84.62 114 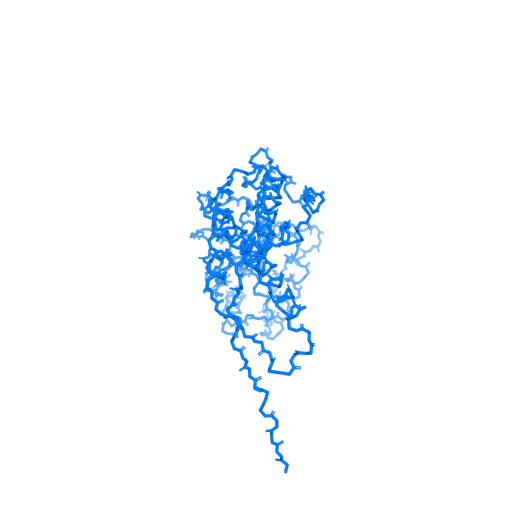LYS A CA 1
ATOM 910 C C . LYS A 1 114 ? -4.496 8.549 -15.782 1.00 84.62 114 LYS A C 1
ATOM 912 O O . LYS A 1 114 ? -4.841 9.051 -16.852 1.00 84.62 114 LYS A O 1
ATOM 917 N N . LEU A 1 115 ? -3.289 8.755 -15.258 1.00 75.81 115 LEU A N 1
ATOM 918 C CA . LEU A 1 115 ? -2.263 9.572 -15.892 1.00 75.81 115 LEU A CA 1
ATOM 919 C C . LEU A 1 115 ? -1.672 8.890 -17.137 1.00 75.81 115 LEU A C 1
ATOM 921 O O . LEU A 1 115 ? -1.693 7.662 -17.256 1.00 75.81 115 LEU A O 1
ATOM 925 N N . PRO A 1 116 ? -1.086 9.669 -18.068 1.00 67.69 116 PRO A N 1
ATOM 926 C CA . PRO A 1 116 ? -0.366 9.109 -19.204 1.00 67.69 116 PRO A CA 1
ATOM 927 C C . PRO A 1 116 ? 0.710 8.116 -18.752 1.00 67.69 116 PRO A C 1
ATOM 929 O O . PRO A 1 116 ? 1.492 8.406 -17.848 1.00 67.69 116 PRO A O 1
ATOM 932 N N . ARG A 1 117 ? 0.792 6.953 -19.409 1.00 61.12 117 ARG A N 1
ATOM 933 C CA . ARG A 1 117 ? 1.703 5.855 -19.020 1.00 61.12 117 ARG A CA 1
ATOM 934 C C . ARG A 1 117 ? 3.184 6.240 -19.001 1.00 61.12 117 ARG A C 1
ATOM 936 O O . ARG A 1 117 ? 3.953 5.682 -18.233 1.00 61.12 117 ARG A O 1
ATOM 943 N N . ASN A 1 118 ? 3.578 7.220 -19.810 1.00 58.28 118 ASN A N 1
ATOM 944 C CA . ASN A 1 118 ? 4.940 7.755 -19.855 1.00 58.28 118 ASN A CA 1
ATOM 945 C C . ASN A 1 118 ? 5.245 8.778 -18.738 1.00 58.28 118 ASN A C 1
ATOM 947 O O . ASN A 1 118 ? 6.350 9.342 -18.716 1.00 58.28 118 ASN A O 1
ATOM 951 N N . SER A 1 119 ? 4.287 9.032 -17.835 1.00 67.19 119 SER A N 1
ATOM 952 C CA . SER A 1 119 ? 4.438 9.912 -16.676 1.00 67.19 119 SER A CA 1
ATOM 953 C C . SER A 1 119 ? 5.636 9.508 -15.818 1.00 67.19 119 SER A C 1
ATOM 955 O O . SER A 1 119 ? 5.971 8.333 -15.672 1.00 67.19 119 SER A O 1
ATOM 957 N N . ARG A 1 120 ? 6.290 10.507 -15.220 1.00 68.25 120 ARG A N 1
ATOM 958 C CA . ARG A 1 120 ? 7.463 10.306 -14.352 1.00 68.25 120 ARG A CA 1
ATOM 959 C C . ARG A 1 120 ? 7.124 9.624 -13.026 1.00 68.25 120 A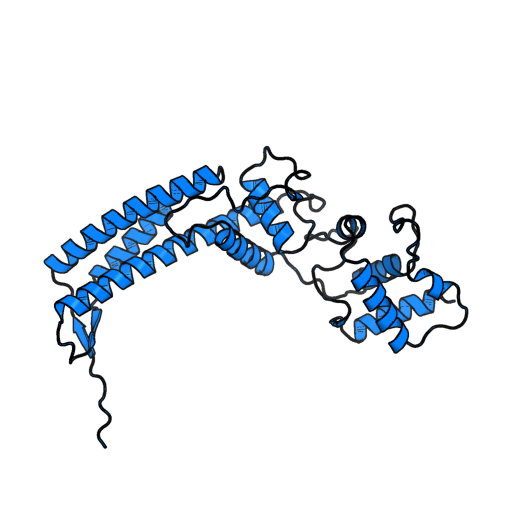RG A C 1
ATOM 961 O O . ARG A 1 120 ? 8.026 9.102 -12.382 1.00 68.25 120 ARG A O 1
ATOM 968 N N . ILE A 1 121 ? 5.846 9.617 -12.641 1.00 73.56 121 ILE A N 1
ATOM 969 C CA . ILE A 1 121 ? 5.354 8.950 -11.425 1.00 73.56 121 ILE A CA 1
ATOM 970 C C . ILE A 1 121 ? 5.573 7.439 -11.500 1.00 73.56 121 ILE A C 1
ATOM 972 O O . ILE A 1 121 ? 5.887 6.818 -10.495 1.00 73.56 121 ILE A O 1
ATOM 976 N N . PHE A 1 122 ? 5.462 6.858 -12.695 1.00 72.50 122 PHE A N 1
ATOM 977 C CA . PHE A 1 122 ? 5.568 5.415 -12.919 1.00 72.50 122 PHE A CA 1
ATOM 978 C C . PHE A 1 122 ? 6.998 4.939 -13.184 1.00 72.50 122 PHE A C 1
ATOM 980 O O . PHE A 1 122 ? 7.186 3.892 -13.798 1.00 72.50 122 PHE A O 1
ATOM 987 N N . ARG A 1 123 ? 7.994 5.732 -12.784 1.00 67.75 123 ARG A N 1
ATOM 988 C CA . ARG A 1 123 ? 9.416 5.413 -12.933 1.00 67.75 123 ARG A CA 1
ATOM 989 C C . ARG A 1 123 ? 10.031 5.252 -11.556 1.00 67.75 123 ARG A C 1
ATOM 991 O O . ARG A 1 123 ? 9.723 6.045 -10.662 1.00 67.75 123 ARG A O 1
ATOM 998 N N . GLY A 1 124 ? 10.912 4.288 -11.391 1.00 63.59 124 GLY A N 1
ATOM 999 C CA . GLY A 1 124 ? 11.469 3.888 -10.107 1.00 63.59 124 GLY A CA 1
ATOM 1000 C C . GLY A 1 124 ? 11.175 2.433 -9.783 1.00 63.59 124 GLY A C 1
ATOM 1001 O O . GLY A 1 124 ? 10.436 1.759 -10.494 1.00 63.59 124 GLY A O 1
ATOM 1002 N N . SER A 1 125 ? 11.718 2.000 -8.649 1.00 66.19 125 SER A N 1
ATOM 1003 C CA . SER A 1 125 ? 11.275 0.805 -7.932 1.00 66.19 125 SER A CA 1
ATOM 1004 C C . SER A 1 125 ? 9.840 0.943 -7.416 1.00 66.19 125 SER A C 1
ATOM 1006 O O . SER A 1 125 ? 9.334 2.058 -7.269 1.00 66.19 125 SER A O 1
ATOM 1008 N N . LEU A 1 126 ? 9.236 -0.179 -7.004 1.00 71.94 126 LEU A N 1
ATOM 1009 C CA . LEU A 1 126 ? 7.874 -0.231 -6.464 1.00 71.94 126 LEU A CA 1
ATOM 1010 C C . LEU A 1 126 ? 7.669 0.819 -5.367 1.00 71.94 126 LEU A C 1
ATOM 1012 O O . LEU A 1 126 ? 6.684 1.557 -5.362 1.00 71.94 126 LEU A O 1
ATOM 1016 N N . THR A 1 127 ? 8.638 0.914 -4.458 1.00 77.81 127 THR A N 1
ATOM 1017 C CA . THR A 1 127 ? 8.650 1.897 -3.376 1.00 77.81 127 THR A CA 1
ATOM 1018 C C . THR A 1 127 ? 8.712 3.326 -3.915 1.00 77.81 127 THR A C 1
ATOM 1020 O O . THR A 1 127 ? 7.950 4.176 -3.466 1.00 77.81 127 THR A O 1
ATOM 1023 N N . SER A 1 128 ? 9.582 3.605 -4.890 1.00 75.56 128 SER A N 1
ATOM 1024 C CA . SER A 1 128 ? 9.719 4.935 -5.505 1.00 75.56 128 SER A CA 1
ATOM 1025 C C . SER A 1 128 ? 8.447 5.356 -6.245 1.00 75.56 128 SER A C 1
ATOM 1027 O O . SER A 1 128 ? 7.938 6.456 -6.02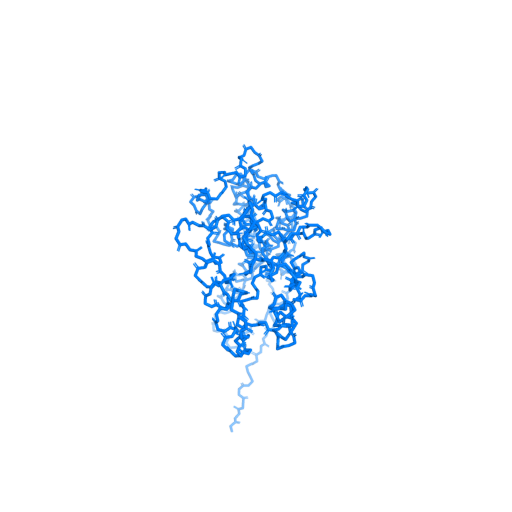1 1.00 75.56 128 SER A O 1
ATOM 1029 N N . VAL A 1 129 ? 7.872 4.458 -7.049 1.00 78.38 129 VAL A N 1
ATOM 1030 C CA . VAL A 1 129 ? 6.608 4.672 -7.762 1.00 78.38 129 VAL A CA 1
ATOM 1031 C C . VAL A 1 129 ? 5.479 4.969 -6.777 1.00 78.38 129 VAL A C 1
ATOM 1033 O O . VAL A 1 129 ? 4.789 5.976 -6.918 1.00 78.38 129 VAL A O 1
ATOM 1036 N N . CYS A 1 130 ? 5.320 4.159 -5.729 1.00 86.44 130 CYS A N 1
ATOM 1037 C CA . CYS A 1 130 ? 4.261 4.368 -4.740 1.00 86.44 130 CYS A CA 1
ATOM 1038 C C . CYS A 1 130 ? 4.459 5.663 -3.935 1.00 86.44 130 CYS A C 1
ATOM 1040 O O . CYS A 1 130 ? 3.492 6.387 -3.704 1.00 86.44 130 CYS A O 1
ATOM 1042 N N . ARG A 1 131 ? 5.703 6.024 -3.578 1.00 83.88 131 ARG A N 1
ATOM 1043 C CA . ARG A 1 131 ? 6.010 7.329 -2.958 1.00 83.88 131 ARG A CA 1
ATOM 1044 C C . ARG A 1 131 ? 5.604 8.484 -3.874 1.00 83.88 131 ARG A C 1
ATOM 1046 O O . ARG A 1 131 ? 4.957 9.420 -3.411 1.00 83.88 131 ARG A O 1
ATOM 1053 N N . LYS A 1 132 ? 5.932 8.403 -5.170 1.00 83.12 132 LYS A N 1
ATOM 1054 C CA . LYS A 1 132 ? 5.555 9.401 -6.185 1.00 83.12 132 LYS A CA 1
ATOM 1055 C C . LYS A 1 132 ? 4.039 9.523 -6.340 1.00 83.12 132 LYS A C 1
ATOM 1057 O O . LYS A 1 132 ? 3.553 10.641 -6.470 1.00 83.12 132 LYS A O 1
ATOM 1062 N N . MET A 1 133 ? 3.301 8.412 -6.303 1.00 88.00 133 MET A N 1
ATOM 1063 C CA . MET A 1 133 ? 1.832 8.416 -6.360 1.00 88.00 133 MET A CA 1
ATOM 1064 C C . MET A 1 133 ? 1.224 9.154 -5.166 1.00 88.00 133 MET A C 1
ATOM 1066 O O . MET A 1 133 ? 0.423 10.064 -5.362 1.00 88.00 133 MET A O 1
ATOM 1070 N N . ILE A 1 134 ? 1.652 8.821 -3.942 1.00 88.50 134 ILE A N 1
ATOM 1071 C CA . ILE A 1 134 ? 1.176 9.490 -2.721 1.00 88.50 134 ILE A CA 1
ATOM 1072 C C . ILE A 1 134 ? 1.473 10.989 -2.793 1.00 88.50 134 ILE A C 1
ATOM 1074 O O . ILE A 1 134 ? 0.610 11.811 -2.493 1.00 88.50 134 ILE A O 1
ATOM 1078 N N . LEU A 1 135 ? 2.678 11.352 -3.230 1.00 83.06 135 LEU A N 1
ATOM 1079 C CA . LEU A 1 135 ? 3.107 12.737 -3.380 1.00 83.06 135 LEU A CA 1
ATOM 1080 C C . LEU A 1 135 ? 2.312 13.523 -4.404 1.00 83.06 135 LEU A C 1
ATOM 1082 O O . LEU A 1 135 ? 1.872 14.630 -4.128 1.00 83.06 135 LEU A O 1
ATOM 1086 N N . PHE A 1 136 ? 2.135 12.954 -5.588 1.00 83.31 136 PHE A N 1
ATOM 1087 C CA . PHE A 1 136 ? 1.382 13.605 -6.643 1.00 83.31 136 PHE A CA 1
ATOM 1088 C C . PHE A 1 136 ? -0.079 13.815 -6.237 1.00 83.31 136 PHE A C 1
ATOM 1090 O O . PHE A 1 136 ? -0.658 14.856 -6.535 1.00 83.31 1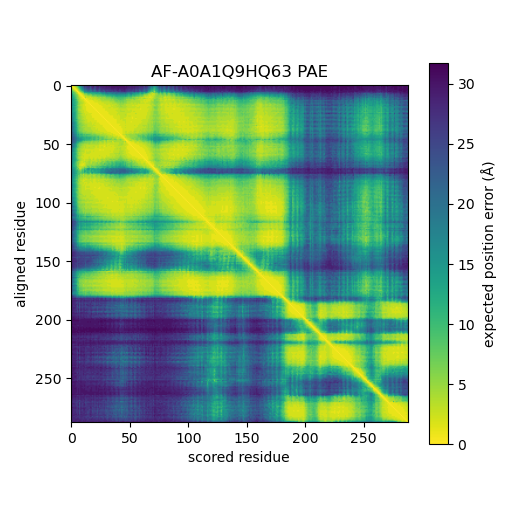36 PHE A O 1
ATOM 1097 N N . TYR A 1 137 ? -0.651 12.844 -5.524 1.00 85.25 137 TYR A N 1
ATOM 1098 C CA . TYR A 1 137 ? -2.015 12.918 -5.018 1.00 85.25 137 TYR A CA 1
ATOM 1099 C C . TYR A 1 137 ? -2.173 13.972 -3.909 1.00 85.25 137 TYR A C 1
ATOM 1101 O O . TYR A 1 137 ? -3.120 14.750 -3.924 1.00 85.25 137 TYR A O 1
ATOM 1109 N N . SER A 1 138 ? -1.231 14.029 -2.965 1.00 80.44 138 SER A N 1
ATOM 1110 C CA . SER A 1 138 ? -1.241 14.982 -1.840 1.00 80.44 138 SER A CA 1
ATOM 1111 C C . SER A 1 138 ? -0.872 16.412 -2.242 1.00 80.44 138 SER A C 1
ATOM 1113 O O . SER A 1 138 ? -1.417 17.395 -1.736 1.00 80.44 138 SER A O 1
ATOM 1115 N N . ARG A 1 139 ? 0.098 16.549 -3.142 1.00 77.25 139 ARG A N 1
ATOM 1116 C CA . ARG A 1 139 ? 0.741 17.811 -3.512 1.00 77.25 139 ARG A CA 1
ATOM 1117 C C . ARG A 1 139 ? 0.886 17.905 -5.030 1.00 77.25 139 ARG A C 1
ATOM 1119 O O . ARG A 1 139 ? 2.005 17.869 -5.548 1.00 77.25 139 ARG A O 1
ATOM 1126 N N . PRO A 1 140 ? -0.229 18.063 -5.768 1.00 68.56 140 PRO A N 1
ATOM 1127 C CA . PRO A 1 140 ? -0.186 18.208 -7.223 1.00 68.56 140 PRO A CA 1
ATOM 1128 C C . PRO A 1 140 ? 0.548 19.485 -7.670 1.00 68.56 140 PRO A C 1
ATOM 1130 O O . PRO A 1 140 ? 0.921 19.609 -8.835 1.00 68.56 140 PRO A O 1
ATOM 1133 N N . ASP A 1 141 ? 0.761 20.434 -6.752 1.00 70.69 141 ASP A N 1
ATOM 1134 C CA . ASP A 1 141 ? 1.539 21.656 -6.948 1.00 70.69 141 ASP A CA 1
ATOM 1135 C C . ASP A 1 141 ? 3.057 21.414 -7.015 1.00 70.69 141 ASP A C 1
ATOM 1137 O O . ASP A 1 141 ? 3.789 22.249 -7.550 1.00 70.69 141 ASP A O 1
ATOM 1141 N N . VAL A 1 142 ? 3.543 20.280 -6.500 1.00 67.06 142 VAL A N 1
ATOM 1142 C CA . VAL A 1 142 ? 4.969 19.948 -6.491 1.00 67.06 142 VAL A CA 1
ATOM 1143 C C . VAL A 1 142 ? 5.362 19.298 -7.815 1.00 67.06 142 VAL A C 1
ATOM 1145 O O . VAL A 1 142 ? 4.767 18.325 -8.282 1.00 67.06 142 VAL A O 1
ATOM 1148 N N . SER A 1 143 ? 6.415 19.829 -8.434 1.00 65.75 143 SER A N 1
ATOM 1149 C CA . SER A 1 143 ? 6.959 19.278 -9.673 1.00 65.75 143 SER A CA 1
ATOM 1150 C C . SER A 1 143 ? 7.485 17.858 -9.451 1.00 65.75 143 SER A C 1
ATOM 1152 O O . SER A 1 143 ? 8.258 17.588 -8.534 1.00 65.75 143 SER A O 1
ATOM 1154 N N . LEU A 1 144 ? 7.146 16.951 -10.375 1.00 61.22 144 LEU A N 1
ATOM 1155 C CA . LEU A 1 144 ? 7.607 15.555 -10.364 1.00 61.22 144 LEU A CA 1
ATOM 1156 C C . LEU A 1 144 ? 9.142 15.404 -10.382 1.00 61.22 144 LEU A C 1
ATOM 1158 O O . LEU A 1 144 ? 9.641 14.316 -10.116 1.00 61.22 144 LEU A O 1
ATOM 1162 N N . ARG A 1 145 ? 9.889 16.463 -10.733 1.00 57.16 145 ARG A N 1
ATOM 1163 C CA . ARG A 1 145 ? 11.366 16.502 -10.667 1.00 57.16 145 ARG A CA 1
ATOM 1164 C C . ARG A 1 145 ? 11.890 16.633 -9.241 1.00 57.16 145 ARG A C 1
ATOM 1166 O O . ARG A 1 145 ? 12.969 16.134 -8.946 1.00 57.16 145 ARG A O 1
ATOM 1173 N N . ASP A 1 146 ? 11.118 17.279 -8.381 1.00 53.41 146 ASP A N 1
ATOM 1174 C CA . ASP A 1 146 ? 11.531 17.624 -7.022 1.00 53.41 146 ASP A CA 1
ATOM 1175 C C . ASP A 1 146 ? 11.117 16.533 -6.025 1.00 53.41 146 ASP A C 1
ATOM 1177 O O . ASP A 1 146 ? 11.690 16.422 -4.944 1.00 53.41 146 ASP A O 1
ATOM 1181 N N . ILE A 1 147 ? 10.180 15.665 -6.428 1.00 56.88 147 ILE A N 1
ATOM 1182 C CA . ILE A 1 147 ? 9.683 14.530 -5.643 1.00 56.88 147 ILE A CA 1
ATOM 1183 C C . ILE A 1 147 ? 10.803 13.571 -5.211 1.00 56.88 147 ILE A C 1
ATOM 1185 O O . ILE A 1 147 ? 10.773 13.080 -4.087 1.00 56.88 147 ILE A O 1
ATOM 1189 N N . GLU A 1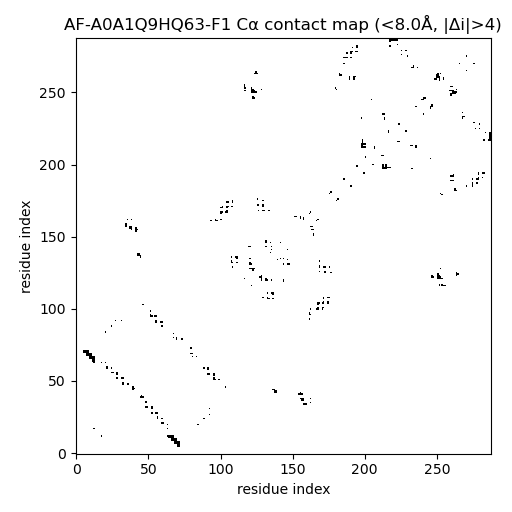 148 ? 11.810 13.325 -6.055 1.00 53.88 148 GLU A N 1
ATOM 1190 C CA . GLU A 1 148 ? 12.915 12.405 -5.720 1.00 53.88 148 GLU A CA 1
ATOM 1191 C C . GLU A 1 148 ? 13.826 12.934 -4.601 1.00 53.88 148 GLU A C 1
ATOM 1193 O O . GLU A 1 148 ? 14.525 12.155 -3.960 1.00 53.88 148 GLU A O 1
ATOM 1198 N N . HIS A 1 149 ? 13.778 14.239 -4.323 1.00 51.84 149 HIS A N 1
ATOM 1199 C CA . HIS A 1 149 ? 14.589 14.899 -3.298 1.00 51.84 149 HIS A CA 1
ATOM 1200 C C . HIS A 1 149 ? 13.772 15.290 -2.056 1.00 51.84 149 HIS A C 1
ATOM 1202 O O . HIS A 1 149 ? 14.320 15.845 -1.102 1.00 51.84 149 HIS A O 1
ATOM 1208 N N . PHE A 1 150 ? 12.460 15.032 -2.052 1.00 54.94 150 PHE A N 1
ATOM 1209 C CA . PHE A 1 150 ? 11.563 15.493 -0.999 1.00 54.94 150 PHE A CA 1
ATOM 1210 C C . PHE A 1 150 ? 11.462 14.454 0.129 1.00 54.94 150 PHE A C 1
ATOM 1212 O O . PHE A 1 150 ? 10.817 13.413 -0.011 1.00 54.94 150 PHE A O 1
ATOM 1219 N N . ASN A 1 151 ? 12.115 14.727 1.265 1.00 55.16 151 ASN A N 1
ATOM 1220 C CA . ASN A 1 151 ? 12.097 13.831 2.420 1.00 55.16 151 ASN A CA 1
ATOM 1221 C C . ASN A 1 151 ? 10.871 14.092 3.314 1.00 55.16 151 ASN A C 1
ATOM 1223 O O . ASN A 1 151 ? 10.857 14.981 4.163 1.00 55.16 151 ASN A O 1
ATOM 1227 N N . ILE A 1 152 ? 9.826 13.305 3.081 1.00 55.44 152 ILE A N 1
ATOM 1228 C CA . ILE A 1 152 ? 8.490 13.442 3.682 1.00 55.44 152 ILE A CA 1
ATOM 1229 C C . ILE A 1 152 ? 8.362 12.849 5.078 1.00 55.44 152 ILE A C 1
ATOM 1231 O O . ILE A 1 152 ? 7.411 13.153 5.804 1.00 55.44 152 ILE A O 1
ATOM 1235 N N . GLU A 1 153 ? 9.314 12.012 5.468 1.00 56.47 153 GLU A N 1
ATOM 1236 C CA . GLU A 1 153 ? 9.264 11.238 6.709 1.00 56.47 153 GLU A CA 1
ATOM 1237 C C . GLU A 1 153 ? 9.144 12.147 7.951 1.00 56.47 153 GLU A C 1
ATOM 1239 O O . GLU A 1 153 ? 8.687 11.711 9.003 1.00 56.47 153 GLU A O 1
ATOM 1244 N N . HIS A 1 154 ? 9.459 13.442 7.818 1.00 53.09 154 HIS A N 1
ATOM 1245 C CA . HIS A 1 154 ? 9.383 14.444 8.884 1.00 53.09 154 HIS A CA 1
ATOM 1246 C C . HIS A 1 154 ? 8.111 15.314 8.901 1.00 53.09 154 HIS A C 1
ATOM 1248 O O . HIS A 1 154 ? 7.943 16.110 9.823 1.00 53.09 154 HIS A O 1
ATOM 1254 N N . THR A 1 155 ? 7.215 15.195 7.916 1.00 55.56 155 THR A N 1
ATOM 1255 C CA . THR A 1 155 ? 5.998 16.037 7.819 1.00 55.56 155 THR A CA 1
ATOM 1256 C C . THR A 1 155 ? 4.761 15.456 8.509 1.00 55.56 155 THR A C 1
ATOM 1258 O O . THR A 1 155 ? 3.763 16.158 8.659 1.00 55.56 155 THR A O 1
ATOM 1261 N N . PHE A 1 156 ? 4.818 14.204 8.964 1.00 62.00 156 PHE A N 1
ATOM 1262 C CA . PHE A 1 156 ? 3.694 13.520 9.601 1.00 62.00 156 PHE A CA 1
ATOM 1263 C C . PHE A 1 156 ? 3.809 13.591 11.122 1.00 62.00 156 PHE A C 1
ATOM 1265 O O . PHE A 1 156 ? 4.668 12.936 11.709 1.00 62.00 156 PHE A O 1
ATOM 1272 N N . SER A 1 157 ? 2.927 14.349 11.776 1.00 57.34 157 SER A N 1
ATOM 1273 C CA . SER A 1 157 ? 2.721 14.233 13.222 1.00 57.34 157 SER A CA 1
ATOM 1274 C C . SER A 1 157 ? 1.327 13.673 13.496 1.00 57.34 157 SER A C 1
ATOM 1276 O O . SER A 1 157 ? 0.308 14.295 13.211 1.00 57.34 157 SER A O 1
ATOM 1278 N N . CYS A 1 158 ? 1.283 12.454 14.026 1.00 66.31 158 CYS A N 1
ATOM 1279 C CA . CYS A 1 158 ? 0.064 11.827 14.517 1.00 66.31 158 CYS A CA 1
ATOM 1280 C C . CYS A 1 158 ? 0.383 11.104 15.829 1.00 66.31 158 CYS A C 1
ATOM 1282 O O . CYS A 1 158 ? 1.470 10.543 15.982 1.00 66.31 158 CYS A O 1
ATOM 1284 N N . SER A 1 159 ? -0.535 11.156 16.798 1.00 69.50 159 SER A N 1
ATOM 1285 C CA . SER A 1 159 ? -0.378 10.449 18.079 1.00 69.50 159 SER A CA 1
ATOM 1286 C C . SER A 1 159 ? -0.616 8.941 17.930 1.00 69.50 159 SER A C 1
ATOM 1288 O O . SER A 1 159 ? -0.067 8.146 18.696 1.00 69.50 159 SER A O 1
ATOM 1290 N N . ILE A 1 160 ? -1.398 8.547 16.920 1.00 79.44 160 ILE A N 1
ATOM 1291 C CA . ILE A 1 160 ? -1.667 7.157 16.559 1.00 79.44 160 ILE A CA 1
ATOM 1292 C C . ILE A 1 160 ? -0.547 6.687 15.632 1.00 79.44 160 ILE A C 1
ATOM 1294 O O . ILE A 1 160 ? -0.445 7.125 14.489 1.00 79.44 160 ILE A O 1
ATOM 1298 N N . ARG A 1 161 ? 0.299 5.777 16.124 1.00 78.12 161 ARG A N 1
ATOM 1299 C CA . ARG A 1 161 ? 1.476 5.269 15.395 1.00 78.12 161 ARG A CA 1
ATOM 1300 C C . ARG A 1 161 ? 1.100 4.627 14.057 1.00 78.12 161 ARG A C 1
ATOM 1302 O O . ARG A 1 161 ? 1.873 4.674 13.102 1.00 78.12 161 ARG A O 1
ATOM 1309 N N . GLU A 1 162 ? -0.071 4.006 14.001 1.00 83.44 162 GLU A N 1
ATOM 1310 C CA . GLU A 1 162 ? -0.614 3.362 12.816 1.00 83.44 162 GLU A CA 1
ATOM 1311 C C . GLU A 1 162 ? -0.902 4.374 11.695 1.00 83.44 162 GLU A C 1
ATOM 1313 O O . GLU A 1 162 ? -0.716 4.043 10.527 1.00 83.44 162 GLU A O 1
ATOM 1318 N N . LEU A 1 163 ? -1.248 5.620 12.033 1.00 84.81 163 LEU A N 1
ATOM 1319 C CA . LEU A 1 163 ? -1.425 6.738 11.103 1.00 84.81 163 LEU A CA 1
ATOM 1320 C C . LEU A 1 163 ? -0.068 7.356 10.737 1.00 84.81 163 LEU A C 1
ATOM 1322 O O . LEU A 1 163 ? 0.312 8.433 11.196 1.00 84.81 163 LEU A O 1
ATOM 1326 N N . SER A 1 164 ? 0.682 6.651 9.891 1.00 85.00 164 SER A N 1
ATOM 1327 C CA . SER A 1 164 ? 2.010 7.063 9.430 1.00 85.00 164 SER A CA 1
ATOM 1328 C C . SER A 1 164 ? 2.152 6.980 7.912 1.00 85.00 164 SER A C 1
ATOM 1330 O O . SER A 1 164 ? 1.443 6.225 7.239 1.00 85.00 164 SER A O 1
ATOM 1332 N N . PHE A 1 165 ? 3.107 7.742 7.371 1.00 85.31 165 PHE A N 1
ATOM 1333 C CA . PHE A 1 165 ? 3.468 7.663 5.956 1.00 85.31 165 PHE A CA 1
ATOM 1334 C C . PHE A 1 165 ? 3.915 6.256 5.561 1.00 85.31 165 PHE A C 1
ATOM 1336 O O . PHE A 1 165 ? 3.491 5.760 4.525 1.00 85.31 165 PHE A O 1
ATOM 1343 N N . ASP A 1 166 ? 4.717 5.598 6.398 1.00 85.88 166 ASP A N 1
ATOM 1344 C CA . ASP A 1 166 ? 5.233 4.256 6.116 1.00 85.88 166 ASP A CA 1
ATOM 1345 C C . ASP A 1 166 ? 4.106 3.229 5.989 1.00 85.88 166 ASP A C 1
ATOM 1347 O O . ASP A 1 166 ? 4.125 2.388 5.088 1.00 85.88 166 ASP A O 1
ATOM 1351 N N . ASN A 1 167 ? 3.077 3.328 6.837 1.00 90.50 167 ASN A N 1
ATOM 1352 C CA . ASN A 1 167 ? 1.913 2.453 6.737 1.00 90.50 167 ASN A CA 1
ATOM 1353 C C . ASN A 1 167 ? 1.072 2.764 5.495 1.00 90.50 167 ASN A C 1
ATOM 1355 O O . ASN A 1 167 ? 0.663 1.832 4.802 1.00 90.50 167 ASN A O 1
ATOM 1359 N N . LEU A 1 168 ? 0.864 4.043 5.153 1.00 91.56 168 LEU A N 1
ATOM 1360 C CA . LEU A 1 168 ? 0.204 4.419 3.897 1.00 91.56 168 LEU A CA 1
ATOM 1361 C C . LEU A 1 168 ? 0.985 3.905 2.676 1.00 91.56 168 LEU A C 1
ATOM 1363 O O . LEU A 1 168 ? 0.394 3.351 1.748 1.00 91.56 168 LEU A O 1
ATOM 1367 N N . LEU A 1 169 ? 2.312 4.044 2.687 1.00 90.44 169 LEU A N 1
ATOM 1368 C CA . LEU A 1 169 ? 3.204 3.558 1.640 1.00 90.44 169 LEU A CA 1
ATOM 1369 C C . LEU A 1 169 ? 3.120 2.038 1.503 1.00 90.44 169 LEU A C 1
ATOM 1371 O O . LEU A 1 169 ? 2.962 1.545 0.391 1.00 90.44 169 LEU A O 1
ATOM 1375 N N . SER A 1 170 ? 3.143 1.303 2.614 1.00 90.31 170 SER A N 1
ATOM 1376 C CA . SER A 1 170 ? 3.003 -0.156 2.628 1.00 90.31 170 SER A CA 1
ATOM 1377 C C . SER A 1 170 ? 1.670 -0.628 2.024 1.00 90.31 170 SER A C 1
ATOM 1379 O O . SER A 1 170 ? 1.649 -1.535 1.183 1.00 90.31 170 SER A O 1
ATOM 1381 N N . GLN A 1 171 ? 0.556 0.027 2.379 1.00 94.88 171 GLN A N 1
ATOM 1382 C CA . GLN A 1 171 ? -0.765 -0.271 1.807 1.00 94.88 171 GLN A CA 1
ATOM 1383 C C . GLN A 1 171 ? -0.828 0.078 0.311 1.00 94.88 171 GLN A C 1
ATOM 1385 O O . GLN A 1 171 ? -1.329 -0.712 -0.491 1.00 94.88 171 GLN A O 1
ATOM 1390 N N . THR A 1 172 ? -0.243 1.213 -0.086 1.00 92.62 172 THR A N 1
ATOM 1391 C CA . THR A 1 172 ? -0.144 1.653 -1.490 1.00 92.62 172 THR A CA 1
ATOM 1392 C C . THR A 1 172 ? 0.663 0.660 -2.322 1.00 92.62 172 THR A C 1
ATOM 1394 O O . THR A 1 172 ? 0.202 0.229 -3.376 1.00 92.62 172 THR A O 1
ATOM 1397 N N . MET A 1 173 ? 1.826 0.229 -1.823 1.00 87.75 173 MET A N 1
ATOM 1398 C CA . MET A 1 173 ? 2.666 -0.783 -2.467 1.00 87.75 173 MET A CA 1
ATOM 1399 C C . MET A 1 173 ? 1.935 -2.110 -2.621 1.00 87.75 173 MET A C 1
ATOM 1401 O O . MET A 1 173 ? 2.007 -2.711 -3.688 1.00 87.75 173 MET A O 1
ATOM 1405 N N . SER A 1 174 ? 1.223 -2.561 -1.587 1.00 87.94 174 SER A N 1
ATOM 1406 C CA . SER A 1 174 ? 0.476 -3.821 -1.637 1.00 87.94 174 SER A CA 1
ATOM 1407 C C . SER A 1 174 ? -0.633 -3.765 -2.688 1.00 87.94 174 SER A C 1
ATOM 1409 O O . SER A 1 174 ? -0.666 -4.604 -3.587 1.00 87.94 174 SER A O 1
ATOM 1411 N N . TYR A 1 175 ? -1.481 -2.732 -2.657 1.00 91.12 175 TYR A N 1
ATOM 1412 C CA . TYR A 1 175 ? -2.567 -2.590 -3.627 1.00 91.12 175 TYR A CA 1
ATOM 1413 C C . TYR A 1 175 ? -2.054 -2.408 -5.061 1.00 91.12 175 TYR A C 1
ATOM 1415 O O . TYR A 1 175 ? -2.550 -3.060 -5.985 1.00 91.12 175 TYR A O 1
ATOM 1423 N N . TYR A 1 176 ? -1.037 -1.561 -5.249 1.00 84.25 176 TYR A N 1
ATOM 1424 C CA . TYR A 1 176 ? -0.401 -1.368 -6.547 1.00 84.25 176 TYR A CA 1
ATOM 1425 C C . TYR A 1 176 ? 0.179 -2.679 -7.074 1.00 84.25 176 TYR A C 1
ATOM 1427 O O . TYR A 1 176 ? -0.042 -3.035 -8.236 1.00 84.25 176 TYR A O 1
ATOM 1435 N N . ARG A 1 177 ? 0.877 -3.423 -6.207 1.00 79.19 177 ARG A N 1
ATOM 1436 C CA . ARG A 1 177 ? 1.503 -4.684 -6.578 1.00 79.19 177 ARG A CA 1
ATOM 1437 C C . ARG A 1 177 ? 0.480 -5.695 -7.079 1.00 79.19 177 ARG A C 1
ATOM 1439 O O . ARG A 1 177 ? 0.645 -6.264 -8.152 1.00 79.19 177 ARG A O 1
ATOM 1446 N N . ASP A 1 178 ? -0.585 -5.880 -6.315 1.00 77.56 178 ASP A N 1
ATOM 1447 C CA . ASP A 1 178 ? -1.539 -6.959 -6.551 1.00 77.56 178 ASP A CA 1
ATOM 1448 C C . ASP A 1 178 ? -2.431 -6.703 -7.783 1.00 77.56 178 ASP A C 1
ATOM 1450 O O . ASP A 1 178 ? -2.922 -7.649 -8.400 1.00 77.56 178 ASP A O 1
ATOM 1454 N N . ASN A 1 179 ? -2.623 -5.437 -8.177 1.00 77.75 179 ASN A N 1
ATOM 1455 C CA . ASN A 1 179 ? -3.562 -5.060 -9.244 1.00 77.75 179 ASN A CA 1
ATOM 1456 C C . ASN A 1 179 ? -2.889 -4.572 -10.533 1.00 77.75 179 ASN A C 1
ATOM 1458 O O . ASN A 1 179 ? -3.430 -4.758 -11.628 1.00 77.75 179 ASN A O 1
ATOM 1462 N N . TYR A 1 180 ? -1.720 -3.941 -10.424 1.00 71.81 180 TYR A N 1
ATOM 1463 C CA . TYR A 1 180 ? -1.114 -3.194 -11.528 1.00 71.81 180 TYR A CA 1
ATOM 1464 C C . TYR A 1 180 ? 0.324 -3.602 -11.809 1.00 71.81 180 TYR A C 1
ATOM 1466 O O . TYR A 1 180 ? 0.713 -3.664 -12.979 1.00 71.81 180 TYR A O 1
ATOM 1474 N N . HIS A 1 181 ? 1.089 -3.938 -10.772 1.00 59.44 181 HIS A N 1
ATOM 1475 C CA . HIS A 1 181 ? 2.450 -4.425 -10.929 1.00 59.44 181 HIS A CA 1
ATOM 1476 C C . HIS A 1 181 ? 2.425 -5.842 -11.493 1.00 59.44 181 HIS A C 1
ATOM 1478 O O . HIS A 1 181 ? 2.376 -6.860 -10.802 1.00 59.44 181 HIS A O 1
ATOM 1484 N N . ARG A 1 182 ? 2.454 -5.917 -12.814 1.00 50.72 182 ARG A N 1
ATOM 1485 C CA . ARG A 1 182 ? 2.705 -7.174 -13.492 1.00 50.72 182 ARG A CA 1
ATOM 1486 C C . ARG A 1 182 ? 4.210 -7.351 -13.502 1.00 50.72 182 ARG A C 1
ATOM 1488 O O . ARG A 1 182 ? 4.889 -6.622 -14.220 1.00 50.72 182 ARG A O 1
ATOM 1495 N N . TYR A 1 183 ? 4.706 -8.362 -12.791 1.00 45.84 183 TYR A N 1
ATOM 1496 C CA . TYR A 1 183 ? 5.931 -9.030 -13.211 1.00 45.84 183 TYR A CA 1
ATOM 1497 C C . TYR A 1 183 ? 5.720 -9.414 -14.675 1.00 45.84 183 TYR A C 1
ATOM 1499 O O . TYR A 1 183 ? 5.063 -10.413 -14.980 1.00 45.84 183 TYR A O 1
ATOM 1507 N N . ARG A 1 184 ? 6.189 -8.594 -15.617 1.00 48.62 184 ARG A N 1
ATOM 1508 C CA . ARG A 1 184 ? 6.343 -9.089 -16.974 1.00 48.62 184 ARG A CA 1
ATOM 1509 C C . ARG A 1 184 ? 7.480 -10.085 -16.872 1.00 48.62 184 ARG A C 1
ATOM 1511 O O . ARG A 1 184 ? 8.639 -9.708 -16.733 1.00 48.62 184 ARG A O 1
ATOM 1518 N N . LEU A 1 185 ? 7.100 -11.364 -16.870 1.00 51.56 185 LEU A N 1
ATOM 1519 C CA . LEU A 1 185 ? 7.975 -12.464 -17.249 1.00 51.56 185 LEU A CA 1
ATOM 1520 C C . LEU A 1 185 ? 8.829 -11.985 -18.424 1.00 51.56 185 LEU A C 1
ATOM 1522 O O . LEU A 1 185 ? 8.307 -11.284 -19.293 1.00 51.56 185 LEU A O 1
ATOM 1526 N N . TRP A 1 186 ? 10.110 -12.347 -18.425 1.00 61.38 186 TRP A N 1
ATOM 1527 C CA . TRP A 1 186 ? 11.039 -12.112 -19.526 1.00 61.38 186 TRP A CA 1
ATOM 1528 C C . TRP A 1 186 ? 10.476 -12.712 -20.819 1.00 61.38 186 TRP A C 1
ATOM 1530 O O . TRP A 1 186 ? 10.747 -13.855 -21.174 1.00 61.38 186 TRP A O 1
ATOM 1540 N N . ASP A 1 187 ? 9.611 -11.960 -21.487 1.00 63.00 187 ASP A N 1
ATOM 1541 C CA . ASP A 1 187 ? 9.058 -12.321 -22.774 1.00 63.00 187 ASP A CA 1
ATOM 1542 C C . ASP A 1 187 ? 10.092 -12.005 -23.860 1.00 63.00 187 ASP A C 1
ATOM 1544 O O . ASP A 1 187 ? 11.092 -11.314 -23.636 1.00 63.00 187 ASP A O 1
ATOM 1548 N N . ALA A 1 188 ? 9.871 -12.531 -25.063 1.00 69.00 188 ALA A N 1
ATOM 1549 C CA . ALA A 1 188 ? 10.808 -12.347 -26.168 1.00 69.00 188 ALA A CA 1
ATOM 1550 C C . ALA A 1 188 ? 11.082 -10.859 -26.469 1.00 69.00 188 ALA A C 1
ATOM 1552 O O . ALA A 1 188 ? 12.161 -10.510 -26.952 1.00 69.00 188 ALA A O 1
ATOM 1553 N N . HIS A 1 189 ? 10.127 -9.972 -26.169 1.00 66.25 189 HIS A N 1
ATOM 1554 C CA . HIS A 1 189 ? 10.276 -8.537 -26.364 1.00 66.25 189 HIS A CA 1
ATOM 1555 C C . HIS A 1 189 ? 11.190 -7.912 -25.301 1.00 66.25 189 HIS A C 1
ATOM 1557 O O . HIS A 1 189 ? 12.156 -7.247 -25.666 1.00 66.25 189 HIS A O 1
ATOM 1563 N N . ALA A 1 190 ? 10.963 -8.187 -24.014 1.00 67.38 190 ALA A N 1
ATOM 1564 C CA . ALA A 1 190 ? 11.826 -7.747 -22.915 1.00 67.38 190 ALA A CA 1
ATOM 1565 C C . ALA A 1 190 ? 13.266 -8.264 -23.075 1.00 67.38 190 ALA A C 1
ATOM 1567 O O . ALA A 1 190 ? 14.226 -7.521 -22.891 1.00 67.38 190 ALA A O 1
ATOM 1568 N N . ILE A 1 191 ? 13.427 -9.517 -23.511 1.00 74.00 191 ILE A N 1
ATOM 1569 C CA . ILE A 1 191 ? 14.739 -10.113 -23.801 1.00 74.00 191 ILE A CA 1
ATOM 1570 C C . ILE A 1 191 ? 15.422 -9.413 -24.983 1.00 74.00 191 ILE A C 1
ATOM 1572 O O . ILE A 1 191 ? 16.626 -9.160 -24.944 1.00 74.00 191 ILE A O 1
ATOM 1576 N N . SER A 1 192 ? 14.663 -9.047 -26.019 1.00 71.50 192 SER A N 1
ATOM 1577 C CA . SER A 1 192 ? 15.197 -8.287 -27.155 1.00 71.50 192 SER A CA 1
ATOM 1578 C C . SER A 1 192 ? 15.667 -6.896 -26.738 1.00 71.50 192 SER A C 1
ATOM 1580 O O . SER A 1 192 ? 16.723 -6.455 -27.181 1.00 71.50 192 SER A O 1
ATOM 1582 N N . LEU A 1 193 ? 14.924 -6.227 -25.859 1.00 66.25 193 LEU A N 1
ATOM 1583 C CA . LEU A 1 193 ? 15.297 -4.929 -25.305 1.00 66.25 193 LEU A CA 1
ATOM 1584 C C . LEU A 1 193 ? 16.545 -5.018 -24.415 1.00 66.25 193 LEU A C 1
ATOM 1586 O O . LEU A 1 193 ? 17.443 -4.188 -24.553 1.00 66.25 193 LEU A O 1
ATOM 1590 N N . LEU A 1 194 ? 16.654 -6.059 -23.580 1.00 73.69 194 LEU A N 1
ATOM 1591 C CA . LEU A 1 194 ? 17.872 -6.355 -22.817 1.00 73.69 194 LEU A CA 1
ATOM 1592 C C . LEU A 1 194 ? 19.078 -6.588 -23.715 1.00 73.69 194 LEU A C 1
ATOM 1594 O O . LEU A 1 194 ? 20.145 -6.047 -23.439 1.00 73.69 194 LEU A O 1
ATOM 1598 N N . ALA A 1 195 ? 18.913 -7.309 -24.821 1.00 75.62 195 ALA A N 1
ATOM 1599 C CA . ALA A 1 195 ? 19.986 -7.462 -25.794 1.00 75.62 195 ALA A CA 1
ATOM 1600 C C . ALA A 1 195 ? 20.432 -6.106 -26.373 1.00 75.62 195 ALA A C 1
ATOM 1602 O O . ALA A 1 195 ? 21.628 -5.857 -26.489 1.00 75.62 195 ALA A O 1
ATOM 1603 N N . LEU A 1 196 ? 19.495 -5.208 -26.699 1.00 70.62 196 LEU A N 1
ATOM 1604 C CA . LEU A 1 196 ? 19.842 -3.869 -27.188 1.00 70.62 196 LEU A CA 1
ATOM 1605 C C . LEU A 1 196 ? 20.647 -3.080 -26.148 1.00 70.62 196 LEU A C 1
ATOM 1607 O O . LEU A 1 196 ? 21.667 -2.500 -26.495 1.00 70.62 196 LEU A O 1
ATOM 1611 N N . PHE A 1 197 ? 20.235 -3.101 -24.880 1.00 69.69 197 PHE A N 1
ATOM 1612 C CA . PHE A 1 197 ? 20.950 -2.414 -23.800 1.00 69.69 197 PHE A CA 1
ATOM 1613 C C . PHE A 1 197 ? 22.366 -2.958 -23.578 1.00 69.69 197 PHE A C 1
ATOM 1615 O O . PHE A 1 197 ? 23.317 -2.191 -23.440 1.00 69.69 197 PHE A O 1
ATOM 1622 N N . LEU A 1 198 ? 22.517 -4.283 -23.551 1.00 74.31 198 LEU A N 1
ATOM 1623 C CA . LEU A 1 198 ? 23.808 -4.912 -23.286 1.00 74.31 198 LEU A CA 1
ATOM 1624 C C . LEU A 1 198 ? 24.796 -4.710 -24.439 1.00 74.31 198 LEU A C 1
ATOM 1626 O O . LEU A 1 198 ? 25.990 -4.559 -24.185 1.00 74.31 198 LEU A O 1
ATOM 1630 N N . PHE A 1 199 ? 24.321 -4.724 -25.689 1.00 71.06 199 PHE A N 1
ATOM 1631 C CA . PHE A 1 199 ? 25.199 -4.850 -26.856 1.00 71.06 199 PHE A CA 1
ATOM 1632 C C . PHE A 1 199 ? 25.224 -3.639 -27.794 1.00 71.06 199 PHE A C 1
ATOM 1634 O O . PHE A 1 199 ? 26.211 -3.474 -28.508 1.00 71.06 199 PHE A O 1
ATOM 1641 N N . GLU A 1 200 ? 24.192 -2.790 -27.827 1.00 64.94 200 GLU A N 1
ATOM 1642 C CA . GLU A 1 200 ? 24.158 -1.631 -28.727 1.00 64.94 200 GLU A CA 1
ATOM 1643 C C . GLU A 1 200 ? 24.580 -0.340 -28.013 1.00 64.94 200 GLU A C 1
ATOM 1645 O O . GLU A 1 200 ? 24.080 0.024 -26.953 1.00 64.94 200 GLU A O 1
ATOM 1650 N N . SER A 1 201 ? 25.513 0.381 -28.635 1.00 52.28 201 SER A N 1
ATOM 1651 C CA . SER A 1 201 ? 25.796 1.788 -28.350 1.00 52.28 201 SER A CA 1
ATOM 1652 C C . SER A 1 201 ? 24.872 2.613 -29.246 1.00 52.28 201 SER A C 1
ATOM 1654 O O . SER A 1 201 ? 25.038 2.623 -30.466 1.00 52.28 201 SER A O 1
ATOM 1656 N N . ARG A 1 202 ? 23.844 3.251 -28.680 1.00 48.97 202 ARG A N 1
ATOM 1657 C CA . ARG A 1 202 ? 23.005 4.209 -29.419 1.00 48.97 202 ARG A CA 1
ATOM 1658 C C . ARG A 1 202 ? 23.103 5.587 -28.793 1.00 48.97 202 ARG A C 1
ATOM 1660 O O . ARG A 1 202 ? 23.274 5.715 -27.589 1.00 48.97 202 ARG A O 1
ATOM 1667 N N . GLU A 1 203 ? 22.889 6.607 -29.619 1.00 40.94 203 GLU A N 1
ATOM 1668 C CA . GLU A 1 203 ? 22.905 8.042 -29.281 1.00 40.94 203 GLU A CA 1
ATOM 1669 C C . GLU A 1 203 ? 22.028 8.436 -28.073 1.00 40.94 203 GLU A C 1
ATOM 1671 O O . GLU A 1 203 ? 22.244 9.485 -27.475 1.00 40.94 203 GLU A O 1
ATOM 1676 N N . TYR A 1 204 ? 21.063 7.597 -27.685 1.00 39.25 204 TYR A N 1
ATOM 1677 C CA . TYR A 1 204 ? 20.180 7.810 -26.529 1.00 39.25 204 TYR A CA 1
ATOM 1678 C C . TYR A 1 204 ? 20.732 7.263 -25.204 1.00 39.25 204 TYR A C 1
ATOM 1680 O O . TYR A 1 204 ? 20.195 7.571 -24.142 1.00 39.25 204 TYR A O 1
ATOM 1688 N N . PHE A 1 205 ? 21.787 6.451 -25.267 1.00 44.28 205 PHE A N 1
ATOM 1689 C CA . PHE A 1 205 ? 22.432 5.819 -24.128 1.00 44.28 205 PHE A CA 1
ATOM 1690 C C . PHE A 1 205 ? 23.951 5.879 -24.328 1.00 44.28 205 PHE A C 1
ATOM 1692 O O . PHE A 1 205 ? 24.577 4.934 -24.806 1.00 44.28 205 PHE A O 1
ATOM 1699 N N . GLN A 1 206 ? 24.540 7.032 -24.008 1.00 45.81 206 GLN A N 1
ATOM 1700 C CA . GLN A 1 206 ? 25.985 7.132 -23.847 1.00 45.81 206 GLN A CA 1
ATOM 1701 C C . GLN A 1 206 ? 26.313 6.712 -22.413 1.00 45.81 206 GLN A C 1
ATOM 1703 O O . GLN A 1 206 ? 25.929 7.429 -21.485 1.00 45.81 206 GLN A O 1
ATOM 1708 N N . PRO A 1 207 ? 26.962 5.554 -22.194 1.00 47.28 207 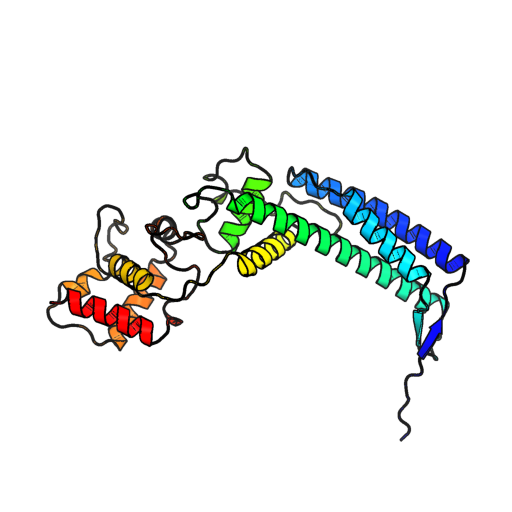PRO A N 1
ATOM 1709 C CA . PRO A 1 207 ? 27.515 5.267 -20.881 1.00 47.28 207 PRO A CA 1
ATOM 1710 C C . PRO A 1 207 ? 28.475 6.399 -20.488 1.00 47.28 207 PRO A C 1
ATOM 1712 O O . PRO A 1 207 ? 29.076 7.035 -21.359 1.00 47.28 207 PRO A O 1
ATOM 1715 N N . LEU A 1 208 ? 28.585 6.672 -19.182 1.00 45.72 208 LEU A N 1
ATOM 1716 C CA . LEU A 1 208 ? 29.539 7.650 -18.652 1.00 45.72 208 LEU A CA 1
ATOM 1717 C C . LEU A 1 208 ? 30.915 7.396 -19.275 1.00 45.72 208 LEU A C 1
ATOM 1719 O O . LEU A 1 208 ? 31.308 6.237 -19.450 1.00 45.72 208 LEU A O 1
ATOM 1723 N N . GLU A 1 209 ? 31.614 8.475 -19.640 1.00 45.53 209 GLU A N 1
ATOM 1724 C CA . GLU A 1 209 ? 32.946 8.396 -20.239 1.00 45.53 209 GLU A CA 1
ATOM 1725 C C . GLU A 1 209 ? 33.784 7.364 -19.463 1.00 45.53 209 GLU A C 1
ATOM 1727 O O . GLU A 1 209 ? 33.907 7.452 -18.242 1.00 45.53 209 GLU A O 1
ATOM 1732 N N . HIS A 1 210 ? 34.288 6.358 -20.194 1.00 48.16 210 HIS A N 1
ATOM 1733 C CA . HIS A 1 210 ? 35.068 5.189 -19.745 1.00 48.16 210 HIS A CA 1
ATOM 1734 C C . HIS A 1 210 ? 34.334 3.862 -19.449 1.00 48.16 210 HIS A C 1
ATOM 1736 O O . HIS A 1 210 ? 35.026 2.853 -19.315 1.00 48.16 210 HIS A O 1
ATOM 1742 N N . GLN A 1 211 ? 32.997 3.778 -19.434 1.00 52.56 211 GLN A N 1
ATOM 1743 C CA . GLN A 1 211 ? 32.298 2.485 -19.284 1.00 52.56 211 GLN A CA 1
ATOM 1744 C C . GLN A 1 211 ? 31.867 1.900 -20.639 1.00 52.56 211 GLN A C 1
ATOM 1746 O O . GLN A 1 211 ? 30.883 2.313 -21.243 1.00 52.56 211 GLN A O 1
ATOM 1751 N N . THR A 1 212 ? 32.592 0.901 -21.142 1.00 58.47 212 THR A N 1
ATOM 1752 C CA . THR A 1 212 ? 32.155 0.118 -22.310 1.00 58.47 212 THR A CA 1
ATOM 1753 C C . THR A 1 212 ? 31.005 -0.813 -21.926 1.00 58.47 212 THR A C 1
ATOM 1755 O O . THR A 1 212 ? 31.150 -1.638 -21.024 1.00 58.47 212 THR A O 1
ATOM 1758 N N . ASN A 1 213 ? 29.877 -0.719 -22.636 1.00 67.81 213 ASN A N 1
ATOM 1759 C CA . ASN A 1 213 ? 28.853 -1.769 -22.646 1.00 67.81 213 ASN A CA 1
ATOM 1760 C C . ASN A 1 213 ? 29.441 -3.110 -23.134 1.00 67.81 213 ASN A C 1
ATOM 1762 O O . ASN A 1 213 ? 30.585 -3.182 -23.591 1.00 67.81 213 ASN A O 1
ATOM 1766 N N . LEU A 1 214 ? 28.664 -4.194 -23.085 1.00 77.50 214 LEU A N 1
ATOM 1767 C CA . LEU A 1 214 ? 29.125 -5.512 -23.544 1.00 77.50 214 LEU A CA 1
ATOM 1768 C C . LEU A 1 214 ? 29.247 -5.620 -25.078 1.00 77.50 214 LEU A C 1
ATOM 1770 O O . LEU A 1 214 ? 29.410 -6.722 -25.598 1.00 77.50 214 LEU A O 1
ATOM 1774 N N . SER A 1 215 ? 29.218 -4.504 -25.816 1.00 75.56 215 SER A N 1
ATOM 1775 C CA . SER A 1 215 ? 29.429 -4.469 -27.271 1.00 75.56 215 SER A CA 1
ATOM 1776 C C . SER A 1 215 ? 30.771 -5.064 -27.699 1.00 75.56 215 SER A C 1
ATOM 1778 O O . SER A 1 215 ? 30.867 -5.610 -28.795 1.00 75.56 215 SER A O 1
ATOM 1780 N N . TYR A 1 216 ? 31.792 -5.049 -26.831 1.00 76.69 216 TYR A N 1
ATOM 1781 C CA . TYR A 1 216 ? 33.073 -5.707 -27.109 1.00 76.69 216 TYR A CA 1
ATOM 1782 C C . TYR A 1 216 ? 32.917 -7.215 -27.368 1.00 76.69 216 TYR A C 1
ATOM 1784 O O . TYR A 1 216 ? 33.718 -7.789 -28.099 1.00 76.69 216 TYR A O 1
ATOM 1792 N N . LEU A 1 217 ? 31.871 -7.853 -26.825 1.00 78.81 217 LEU A N 1
ATOM 1793 C CA . LEU A 1 217 ? 31.564 -9.261 -27.092 1.00 78.81 217 LEU A CA 1
ATOM 1794 C C . LEU A 1 217 ? 31.088 -9.504 -28.529 1.00 78.81 217 LEU A C 1
ATOM 1796 O O . LEU A 1 217 ? 31.153 -10.643 -28.985 1.00 78.81 217 LEU A O 1
ATOM 1800 N N . LEU A 1 218 ? 30.596 -8.468 -29.219 1.00 78.31 218 LEU A N 1
ATOM 1801 C CA . LEU A 1 218 ? 30.206 -8.527 -30.631 1.00 78.31 218 LEU A CA 1
ATOM 1802 C C . LEU A 1 218 ? 31.386 -8.284 -31.579 1.00 78.31 218 LEU A C 1
ATOM 1804 O O . LEU A 1 218 ? 31.315 -8.652 -32.745 1.00 78.31 218 LEU A O 1
ATOM 1808 N N . ALA A 1 219 ? 32.454 -7.644 -31.100 1.00 71.62 219 ALA A N 1
ATOM 1809 C CA . ALA A 1 219 ? 33.640 -7.367 -31.907 1.00 71.62 219 ALA A CA 1
ATOM 1810 C C . ALA A 1 219 ? 34.547 -8.601 -32.078 1.00 71.62 219 ALA A C 1
ATOM 1812 O O . ALA A 1 219 ? 35.393 -8.619 -32.973 1.00 71.62 219 ALA A O 1
ATOM 1813 N N . ASP A 1 220 ? 34.388 -9.622 -31.230 1.00 67.56 220 ASP A N 1
ATOM 1814 C CA . ASP A 1 220 ? 35.140 -10.874 -31.305 1.00 67.56 220 ASP A CA 1
ATOM 1815 C C . ASP A 1 220 ? 34.422 -11.904 -32.193 1.00 67.56 220 ASP A C 1
ATOM 1817 O O . ASP A 1 220 ? 33.231 -12.173 -32.044 1.00 67.56 220 ASP A O 1
ATOM 1821 N N . THR A 1 221 ? 35.173 -12.517 -33.108 1.00 64.94 221 THR A N 1
ATOM 1822 C CA . THR A 1 221 ? 34.695 -13.580 -34.010 1.00 64.94 221 THR A CA 1
ATOM 1823 C C . THR A 1 221 ? 34.404 -14.907 -33.306 1.00 64.94 221 THR A C 1
ATOM 1825 O O . THR A 1 221 ? 33.748 -15.771 -33.889 1.00 64.94 221 THR A O 1
ATOM 1828 N N . THR A 1 222 ? 34.883 -15.100 -32.071 1.00 81.88 222 THR A N 1
ATOM 1829 C CA . THR A 1 222 ? 34.626 -16.323 -31.296 1.00 81.88 222 THR A CA 1
ATOM 1830 C C . THR A 1 222 ? 33.616 -16.050 -30.179 1.00 81.88 222 THR A C 1
ATOM 1832 O O . THR A 1 222 ? 33.958 -15.380 -29.203 1.00 81.88 222 THR A O 1
ATOM 1835 N N . PRO A 1 223 ? 32.388 -16.600 -30.252 1.00 85.12 223 PRO A N 1
ATOM 1836 C CA . PRO A 1 223 ? 31.401 -16.391 -29.205 1.00 85.12 223 PRO A CA 1
ATOM 1837 C C . PRO A 1 223 ? 31.843 -16.978 -27.864 1.00 85.12 223 PRO A C 1
ATOM 1839 O O . PRO A 1 223 ? 32.306 -18.121 -27.785 1.00 85.12 223 PRO A O 1
ATOM 1842 N N . VAL A 1 224 ? 31.639 -16.230 -26.779 1.00 89.94 224 VAL A N 1
ATOM 1843 C CA . VAL A 1 224 ? 31.932 -16.732 -25.430 1.00 89.94 224 VAL A CA 1
ATOM 1844 C C . VAL A 1 224 ? 30.928 -17.819 -25.016 1.00 89.94 224 VAL A C 1
ATOM 1846 O O . VAL A 1 224 ? 29.753 -17.733 -25.382 1.00 89.94 224 VAL A O 1
ATOM 1849 N N . PRO A 1 225 ? 31.321 -18.825 -24.210 1.00 92.06 225 PRO A N 1
ATOM 1850 C CA . PRO A 1 225 ? 30.394 -19.841 -23.709 1.00 92.06 225 PRO A CA 1
ATOM 1851 C C . PRO A 1 225 ? 29.243 -19.241 -22.888 1.00 92.06 225 PRO A C 1
ATOM 1853 O O . PRO A 1 225 ? 29.460 -18.309 -22.112 1.00 92.06 225 PRO A O 1
ATOM 1856 N N . ILE A 1 226 ? 28.043 -19.833 -22.969 1.00 91.44 226 ILE A N 1
ATOM 1857 C CA . ILE A 1 226 ? 26.827 -19.318 -22.304 1.00 91.44 226 ILE A CA 1
ATOM 1858 C C . ILE A 1 226 ? 27.006 -19.070 -20.796 1.00 91.44 226 ILE A C 1
ATOM 1860 O O . ILE A 1 226 ? 26.494 -18.093 -20.262 1.00 91.44 226 ILE A O 1
ATOM 1864 N N . VAL A 1 227 ? 27.778 -19.904 -20.093 1.00 90.50 227 VAL A N 1
ATOM 1865 C CA . VAL A 1 227 ? 28.052 -19.717 -18.656 1.00 90.50 227 VAL A CA 1
ATOM 1866 C C . VAL A 1 227 ? 28.820 -18.417 -18.404 1.00 90.50 227 VAL A C 1
ATOM 1868 O O . VAL A 1 227 ? 28.475 -17.657 -17.502 1.00 90.50 227 VAL A O 1
ATOM 1871 N N . ARG A 1 228 ? 29.837 -18.136 -19.227 1.00 89.44 228 ARG A N 1
ATOM 1872 C CA . ARG A 1 228 ? 30.630 -16.907 -19.137 1.00 89.44 228 ARG A CA 1
ATOM 1873 C C . ARG A 1 228 ? 29.813 -15.692 -19.566 1.00 89.44 228 ARG A C 1
ATOM 1875 O O . ARG A 1 228 ? 29.896 -14.657 -18.918 1.00 89.44 228 ARG A O 1
ATOM 1882 N N . PHE A 1 229 ? 28.998 -15.840 -20.606 1.00 89.69 229 PHE A N 1
ATOM 1883 C CA . PHE A 1 229 ? 28.062 -14.816 -21.060 1.00 89.69 229 PHE A CA 1
ATOM 1884 C C . PHE A 1 229 ? 27.142 -14.340 -19.927 1.00 89.69 229 PHE A C 1
ATOM 1886 O O . PHE A 1 229 ? 27.121 -13.151 -19.624 1.00 89.69 229 PHE A O 1
ATOM 1893 N N . LYS A 1 230 ? 26.471 -15.269 -19.228 1.00 89.00 230 LYS A N 1
ATOM 1894 C CA . LYS A 1 230 ? 25.596 -14.942 -18.087 1.00 89.00 230 LYS A CA 1
ATOM 1895 C C . LYS A 1 230 ? 26.316 -14.118 -17.025 1.00 89.00 230 LYS A C 1
ATOM 1897 O O . LYS A 1 230 ? 25.795 -13.101 -16.583 1.00 89.00 230 LYS A O 1
ATOM 1902 N N . GLN A 1 231 ? 27.522 -14.542 -16.639 1.00 85.31 231 GLN A N 1
ATOM 1903 C CA . GLN A 1 231 ? 28.328 -13.846 -15.631 1.00 85.31 231 GLN A CA 1
ATOM 1904 C C . GLN A 1 231 ? 28.646 -12.407 -16.043 1.00 85.31 231 GLN A C 1
ATOM 1906 O O . GLN A 1 231 ? 28.584 -11.513 -15.207 1.00 85.31 231 GLN A O 1
ATOM 1911 N N . LEU A 1 232 ? 28.971 -12.182 -17.318 1.00 84.94 232 LEU A N 1
ATOM 1912 C CA . LEU A 1 232 ? 29.274 -10.851 -17.840 1.00 84.94 232 LEU A CA 1
ATOM 1913 C C . LEU A 1 232 ? 28.026 -9.963 -17.887 1.00 84.94 232 LEU A C 1
ATOM 1915 O O . LEU A 1 232 ? 28.104 -8.805 -17.489 1.00 84.94 232 LEU A O 1
ATOM 1919 N N . CYS A 1 233 ? 26.877 -10.504 -18.303 1.00 81.94 233 CYS A N 1
ATOM 1920 C CA . CYS A 1 233 ? 25.600 -9.788 -18.283 1.00 81.94 233 CYS A CA 1
ATOM 1921 C C . CYS A 1 233 ? 25.191 -9.387 -16.860 1.00 81.94 233 CYS A C 1
ATOM 1923 O O . CYS A 1 233 ? 24.839 -8.232 -16.638 1.00 81.94 233 CYS A O 1
ATOM 1925 N N . ILE A 1 234 ? 25.285 -10.316 -15.901 1.00 78.56 234 ILE A N 1
ATOM 1926 C CA . ILE A 1 234 ? 24.994 -10.069 -14.481 1.00 78.56 234 ILE A CA 1
ATOM 1927 C C . ILE A 1 234 ? 25.948 -9.019 -13.903 1.00 78.56 234 ILE A C 1
ATOM 1929 O O . ILE A 1 234 ? 25.494 -8.056 -13.298 1.00 78.56 234 ILE A O 1
ATOM 1933 N N . ALA A 1 235 ? 27.259 -9.163 -14.118 1.00 77.38 235 ALA A N 1
ATOM 1934 C CA . ALA A 1 235 ? 28.244 -8.216 -13.597 1.00 77.38 235 ALA A CA 1
ATOM 1935 C C . ALA A 1 235 ? 28.028 -6.802 -14.154 1.00 77.38 235 ALA A C 1
ATOM 1937 O O . ALA A 1 235 ? 28.009 -5.841 -13.391 1.00 77.38 235 ALA A O 1
ATOM 1938 N N . TYR A 1 236 ? 27.790 -6.685 -15.464 1.00 75.44 236 TYR A N 1
ATOM 1939 C CA . TYR A 1 236 ? 27.514 -5.400 -16.102 1.00 75.44 236 TYR A CA 1
ATOM 1940 C C . TYR A 1 236 ? 26.233 -4.757 -15.563 1.00 75.44 236 TYR A C 1
ATOM 1942 O O . TYR A 1 236 ? 26.216 -3.562 -15.274 1.00 75.44 236 TYR A O 1
ATOM 1950 N N . TRP A 1 237 ? 25.173 -5.548 -15.386 1.00 72.19 237 TRP A N 1
ATOM 1951 C CA . TRP A 1 237 ? 23.922 -5.082 -14.796 1.00 72.19 237 TRP A CA 1
ATOM 1952 C C . TRP A 1 237 ? 24.084 -4.651 -13.341 1.00 72.19 237 TRP A C 1
ATOM 1954 O O . TRP A 1 237 ? 23.586 -3.599 -12.974 1.00 72.19 237 TRP A O 1
ATOM 1964 N N . ASN A 1 238 ? 24.810 -5.402 -12.518 1.00 69.69 238 ASN A N 1
ATOM 1965 C CA . ASN A 1 238 ? 25.013 -5.039 -11.115 1.00 69.69 238 ASN A CA 1
ATOM 1966 C C . ASN A 1 238 ? 25.873 -3.775 -10.963 1.00 69.69 238 ASN A C 1
ATOM 1968 O O . ASN A 1 238 ? 25.688 -3.022 -10.016 1.00 69.69 238 ASN A O 1
ATOM 1972 N N . GLU A 1 239 ? 26.781 -3.512 -11.905 1.00 68.44 239 GLU A N 1
ATOM 1973 C CA . GLU A 1 239 ? 27.610 -2.302 -11.908 1.00 68.44 239 GLU A CA 1
ATOM 1974 C C . GLU A 1 239 ? 26.875 -1.065 -12.466 1.00 68.44 239 GLU A C 1
ATOM 1976 O O . GLU A 1 239 ? 27.168 0.057 -12.060 1.00 68.44 239 GLU A O 1
ATOM 1981 N N . ASN A 1 240 ? 25.915 -1.246 -13.383 1.00 62.09 240 ASN A N 1
ATOM 1982 C CA . ASN A 1 240 ? 25.309 -0.141 -14.143 1.00 62.09 240 ASN A CA 1
ATOM 1983 C C . ASN A 1 240 ? 23.790 0.005 -13.967 1.00 62.09 240 ASN A C 1
ATOM 1985 O O . ASN A 1 240 ? 23.233 1.036 -14.331 1.00 62.09 240 ASN A O 1
ATOM 1989 N N . GLY A 1 241 ? 23.100 -0.995 -13.425 1.00 55.69 241 GLY A N 1
ATOM 1990 C CA . GLY A 1 241 ? 21.638 -1.045 -13.305 1.00 55.69 241 GLY A CA 1
ATOM 1991 C C . GLY A 1 241 ? 21.065 0.000 -12.349 1.00 55.69 241 GLY A C 1
ATOM 1992 O O . GLY A 1 241 ? 19.931 0.431 -12.528 1.00 55.69 241 GLY A O 1
ATOM 1993 N N . GLU A 1 242 ? 21.869 0.463 -11.388 1.00 50.19 242 GLU A N 1
ATOM 1994 C CA . GLU A 1 242 ? 21.521 1.549 -10.461 1.00 50.19 242 GLU A CA 1
ATOM 1995 C C . GLU A 1 242 ? 21.925 2.943 -10.980 1.00 50.19 242 GLU A C 1
ATOM 1997 O O . GLU A 1 242 ? 21.721 3.948 -10.298 1.00 50.19 242 GLU A O 1
ATOM 2002 N N . ASN A 1 243 ? 22.497 3.044 -12.188 1.00 53.88 243 ASN A N 1
ATOM 2003 C CA . ASN A 1 243 ? 22.878 4.331 -12.761 1.00 53.88 243 ASN A CA 1
ATOM 2004 C C . ASN A 1 243 ? 21.619 5.195 -13.005 1.00 53.88 243 ASN A C 1
ATOM 2006 O O . ASN A 1 243 ? 20.709 4.748 -13.710 1.00 53.88 243 ASN A O 1
ATOM 2010 N N . PRO A 1 244 ? 21.572 6.451 -12.515 1.00 48.84 244 PRO A N 1
ATOM 2011 C CA . PRO A 1 244 ? 20.426 7.341 -12.693 1.00 48.84 244 PRO A CA 1
ATOM 2012 C C . PRO A 1 244 ? 20.005 7.558 -14.153 1.00 48.84 244 PRO A C 1
ATOM 2014 O O . PRO A 1 244 ? 18.835 7.797 -14.424 1.00 48.84 244 PRO A O 1
ATOM 2017 N N . PHE A 1 245 ? 20.924 7.481 -15.117 1.00 50.22 245 PHE A N 1
ATOM 2018 C CA . PHE A 1 245 ? 20.585 7.576 -16.538 1.00 50.22 245 PHE A CA 1
ATOM 2019 C C . PHE A 1 245 ? 19.979 6.281 -17.081 1.00 50.22 245 PHE A C 1
ATOM 2021 O O . PHE A 1 245 ? 19.122 6.347 -17.954 1.00 50.22 245 PHE A O 1
ATOM 2028 N N . VAL A 1 246 ? 20.380 5.119 -16.557 1.00 49.00 246 VAL A N 1
ATOM 2029 C CA . VAL A 1 246 ? 19.801 3.809 -16.898 1.00 49.00 246 VAL A CA 1
ATOM 2030 C C . VAL A 1 246 ? 18.379 3.722 -16.365 1.00 49.00 246 VAL A C 1
ATOM 2032 O O . VAL A 1 246 ? 17.464 3.489 -17.151 1.00 49.00 246 VAL A O 1
ATOM 2035 N N . SER A 1 247 ? 18.179 4.022 -15.078 1.00 47.50 247 SER A N 1
ATOM 2036 C CA . SER A 1 247 ? 16.868 3.992 -14.409 1.00 47.50 247 SER A CA 1
ATOM 2037 C C . SER A 1 247 ? 15.798 4.822 -15.138 1.00 47.50 247 SER A C 1
ATOM 2039 O O . SER A 1 247 ? 14.648 4.403 -15.276 1.00 47.50 247 SER A O 1
ATOM 2041 N N . HIS A 1 248 ? 16.187 5.951 -15.747 1.00 45.44 248 HIS A N 1
ATOM 2042 C CA . HIS A 1 248 ? 15.301 6.803 -16.554 1.00 45.44 248 HIS A CA 1
ATOM 2043 C C . HIS A 1 248 ? 14.673 6.121 -17.785 1.00 45.44 248 HIS A C 1
ATOM 2045 O O . HIS A 1 248 ? 13.603 6.567 -18.224 1.00 45.44 248 HIS A O 1
ATOM 2051 N N . TYR A 1 249 ? 15.326 5.101 -18.354 1.00 44.28 249 TYR A N 1
ATOM 2052 C CA . TYR A 1 249 ? 14.902 4.392 -19.573 1.00 44.28 249 TYR A CA 1
ATOM 2053 C C . TYR A 1 249 ? 14.431 2.958 -19.320 1.00 44.28 249 TYR A C 1
ATOM 2055 O O . TYR A 1 249 ? 13.836 2.353 -20.211 1.00 44.28 249 TYR A O 1
ATOM 2063 N N . THR A 1 250 ? 14.704 2.415 -18.138 1.00 45.66 250 THR A N 1
ATOM 2064 C CA . THR A 1 250 ? 14.415 1.027 -17.774 1.00 45.66 250 THR A CA 1
ATOM 2065 C C . THR A 1 250 ? 13.123 0.879 -16.973 1.00 45.66 250 THR A C 1
ATOM 2067 O O . THR A 1 250 ? 12.494 -0.175 -17.022 1.00 45.66 250 THR A O 1
ATOM 2070 N N . GLU A 1 251 ? 12.676 1.942 -16.305 1.00 48.69 251 GLU A N 1
ATOM 2071 C CA . GLU A 1 251 ? 11.593 1.883 -15.327 1.00 48.69 251 GLU A CA 1
ATOM 2072 C C . GLU A 1 251 ? 10.307 2.519 -15.879 1.00 48.69 251 GLU A C 1
ATOM 2074 O O . GLU A 1 251 ? 10.077 3.723 -15.755 1.00 48.69 251 GLU A O 1
ATOM 2079 N N . GLN A 1 252 ? 9.440 1.719 -16.504 1.00 47.03 252 GLN A N 1
ATOM 2080 C CA . GLN A 1 252 ? 8.034 2.089 -16.691 1.00 47.03 252 GLN A CA 1
ATOM 2081 C C . GLN A 1 252 ? 7.127 1.025 -16.094 1.00 47.03 252 GLN A C 1
ATOM 2083 O O . GLN A 1 252 ? 7.048 -0.103 -16.577 1.00 47.03 252 GLN A O 1
ATOM 2088 N N . ALA A 1 253 ? 6.380 1.428 -15.073 1.00 43.97 253 ALA A N 1
ATOM 2089 C CA . ALA A 1 253 ? 5.477 0.558 -14.340 1.00 43.97 253 ALA A CA 1
ATOM 2090 C C . ALA A 1 253 ? 4.184 0.218 -15.132 1.00 43.97 253 ALA A C 1
ATOM 2092 O O . ALA A 1 253 ? 3.493 -0.749 -14.816 1.00 43.97 253 ALA A O 1
ATOM 2093 N N . PHE A 1 254 ? 3.895 0.949 -16.225 1.00 44.31 254 PHE A N 1
ATOM 2094 C CA . PHE A 1 254 ? 2.814 0.657 -17.179 1.00 44.31 254 PHE A CA 1
ATOM 2095 C C . PHE A 1 254 ? 3.335 0.545 -18.617 1.00 44.31 254 PHE A C 1
ATOM 2097 O O . PHE A 1 254 ? 3.527 1.565 -19.279 1.00 44.31 254 PHE A O 1
ATOM 2104 N N . PRO A 1 255 ? 3.495 -0.666 -19.167 1.00 42.34 255 PRO A N 1
ATOM 2105 C CA . PRO A 1 255 ? 4.004 -0.813 -20.521 1.00 42.34 255 PRO A CA 1
ATOM 2106 C C . PRO A 1 255 ? 2.977 -0.349 -21.569 1.00 42.34 255 PRO A C 1
ATOM 2108 O O . PRO A 1 255 ? 1.799 -0.730 -21.530 1.00 42.34 255 PRO A O 1
ATOM 2111 N N . ASP A 1 256 ? 3.408 0.446 -22.547 1.00 41.12 256 ASP A N 1
ATOM 2112 C CA . ASP A 1 256 ? 2.773 0.495 -23.867 1.00 41.12 256 ASP A CA 1
ATOM 2113 C C . ASP A 1 256 ? 3.476 -0.497 -24.827 1.00 41.12 256 ASP A C 1
ATOM 2115 O O . ASP A 1 256 ? 4.273 -1.332 -24.400 1.00 41.12 256 ASP A O 1
ATOM 2119 N N . LYS A 1 257 ? 3.112 -0.491 -26.115 1.00 40.34 257 LYS A N 1
ATOM 2120 C CA . LYS A 1 257 ? 3.711 -1.380 -27.131 1.00 40.34 257 LYS A CA 1
ATOM 2121 C C . LYS A 1 257 ? 5.105 -0.919 -27.606 1.00 40.34 257 LYS A C 1
ATOM 2123 O O . LYS A 1 257 ? 5.704 -1.622 -28.410 1.00 40.34 257 LYS A O 1
ATOM 2128 N N . ASN A 1 258 ? 5.585 0.241 -27.148 1.00 37.22 258 ASN A N 1
ATOM 2129 C CA . ASN A 1 258 ? 6.751 0.959 -27.674 1.00 37.22 258 ASN A CA 1
ATOM 2130 C C . ASN A 1 258 ? 7.770 1.377 -26.587 1.00 37.22 258 ASN A C 1
ATOM 2132 O O . ASN A 1 258 ? 8.839 1.885 -26.919 1.00 37.22 258 ASN A O 1
ATOM 2136 N N . GLY A 1 259 ? 7.443 1.211 -25.306 1.00 39.88 259 GLY A N 1
ATOM 2137 C CA . GLY A 1 259 ? 8.254 1.577 -24.154 1.00 39.88 259 GLY A CA 1
ATOM 2138 C C . GLY A 1 259 ? 9.173 0.438 -23.744 1.00 39.88 259 GLY A C 1
ATOM 2139 O O . GLY A 1 259 ? 8.760 -0.717 -23.661 1.00 39.88 259 GLY A O 1
ATOM 2140 N N . ILE A 1 260 ? 10.435 0.778 -23.508 1.00 40.88 260 ILE A N 1
ATOM 2141 C CA . ILE A 1 260 ? 11.469 -0.165 -23.105 1.00 40.88 260 ILE A CA 1
ATOM 2142 C C . ILE A 1 260 ? 11.206 -0.587 -21.656 1.00 40.88 260 ILE A C 1
ATOM 2144 O O . ILE A 1 260 ? 11.089 0.251 -20.768 1.00 40.88 260 ILE A O 1
ATOM 2148 N N . ILE A 1 261 ? 11.063 -1.894 -21.445 1.00 47.06 261 ILE A N 1
ATOM 2149 C CA . ILE A 1 261 ? 10.736 -2.513 -20.162 1.00 47.06 261 ILE A CA 1
ATOM 2150 C C . ILE A 1 261 ? 11.966 -3.268 -19.704 1.00 47.06 261 ILE A C 1
ATOM 2152 O O . ILE A 1 261 ? 12.307 -4.302 -20.278 1.00 47.06 261 ILE A O 1
ATOM 2156 N N . PHE A 1 262 ? 12.580 -2.794 -18.635 1.00 47.19 262 PHE A N 1
ATOM 2157 C CA . PHE A 1 262 ? 13.373 -3.658 -17.785 1.00 47.19 262 PHE A CA 1
ATOM 2158 C C . PHE A 1 262 ? 12.585 -3.765 -16.507 1.00 47.19 262 PHE A C 1
ATOM 2160 O O . PHE A 1 262 ? 12.514 -2.829 -15.717 1.00 47.19 262 PHE A O 1
ATOM 2167 N N . ALA A 1 263 ? 11.878 -4.887 -16.427 1.00 42.81 263 ALA A N 1
ATOM 2168 C CA . ALA A 1 263 ? 11.038 -5.274 -15.320 1.00 42.81 263 ALA A CA 1
ATOM 2169 C C . ALA A 1 263 ? 11.632 -4.766 -14.009 1.00 42.81 263 ALA A C 1
ATOM 2171 O O . ALA A 1 263 ? 12.783 -5.072 -13.695 1.00 42.81 263 ALA A O 1
ATOM 2172 N N . GLU A 1 264 ? 10.847 -4.009 -13.249 1.00 41.94 264 GLU A N 1
ATOM 2173 C CA . GLU A 1 264 ? 11.107 -3.878 -11.829 1.00 41.94 264 GLU A CA 1
ATOM 2174 C C . GLU A 1 264 ? 11.358 -5.295 -11.281 1.00 41.94 264 GLU A C 1
ATOM 2176 O O . GLU A 1 264 ? 10.462 -6.134 -11.211 1.00 41.94 264 GLU A O 1
ATOM 2181 N N . TYR A 1 265 ? 12.626 -5.554 -10.962 1.00 50.28 265 TYR A N 1
ATOM 2182 C CA . TYR A 1 265 ? 13.094 -6.619 -10.090 1.00 50.28 265 TYR A CA 1
ATOM 2183 C C . TYR A 1 265 ? 12.752 -8.067 -10.480 1.00 50.28 265 TYR A C 1
ATOM 2185 O O . TYR A 1 265 ? 12.156 -8.823 -9.712 1.00 50.28 265 TYR A O 1
ATOM 2193 N N . VAL A 1 266 ? 13.310 -8.536 -11.595 1.00 48.44 266 VAL A N 1
ATOM 2194 C CA . VAL A 1 266 ? 13.949 -9.861 -11.556 1.00 48.44 266 VAL A CA 1
ATOM 2195 C C . VAL A 1 266 ? 15.443 -9.613 -11.731 1.00 48.44 266 VAL A C 1
ATOM 2197 O O . VAL A 1 266 ? 15.857 -9.337 -12.859 1.00 48.44 266 VAL A O 1
ATOM 2200 N N . PRO A 1 267 ? 16.246 -9.657 -10.645 1.00 54.94 267 PRO A N 1
ATOM 2201 C CA . PRO A 1 267 ? 17.702 -9.659 -10.758 1.00 54.94 267 PRO A CA 1
ATOM 2202 C C . PRO A 1 267 ? 18.112 -10.661 -11.838 1.00 54.94 267 PRO A C 1
ATOM 2204 O O . PRO A 1 267 ? 17.477 -11.715 -11.952 1.00 54.94 267 PRO A O 1
ATOM 2207 N N . LEU A 1 268 ? 19.100 -10.336 -12.677 1.00 60.97 268 LEU A N 1
ATOM 2208 C CA . LEU A 1 268 ? 19.466 -11.201 -13.806 1.00 60.97 268 LEU A CA 1
ATOM 2209 C C . LEU A 1 268 ? 19.790 -12.640 -13.328 1.00 60.97 268 LEU A C 1
ATOM 2211 O O . LEU A 1 268 ? 19.565 -13.617 -14.041 1.00 60.97 268 LEU A O 1
ATOM 2215 N N . GLU A 1 269 ? 20.220 -12.778 -12.075 1.00 59.81 269 GLU A N 1
ATOM 2216 C CA . GLU A 1 269 ? 20.441 -14.021 -11.333 1.00 59.81 269 GLU A CA 1
ATOM 2217 C C . GLU A 1 269 ? 19.192 -14.911 -11.186 1.00 59.81 269 GLU A C 1
ATOM 2219 O O . GLU A 1 269 ? 19.313 -16.123 -11.013 1.00 59.81 269 GLU A O 1
ATOM 2224 N N . HIS A 1 270 ? 17.995 -14.331 -11.266 1.00 57.62 270 HIS A N 1
ATOM 2225 C CA . HIS A 1 270 ? 16.701 -14.996 -11.101 1.00 57.62 270 HIS A CA 1
ATOM 2226 C C . HIS A 1 270 ? 15.927 -15.159 -12.420 1.00 57.62 270 HIS A C 1
ATOM 2228 O O . HIS A 1 270 ? 14.785 -15.625 -12.421 1.00 57.62 270 HIS A O 1
ATOM 2234 N N . ILE A 1 271 ? 16.542 -14.813 -13.556 1.00 72.38 271 ILE A N 1
ATOM 2235 C CA . ILE A 1 271 ? 16.007 -15.122 -14.884 1.00 72.38 271 ILE A CA 1
ATOM 2236 C C . ILE A 1 271 ? 15.948 -16.644 -15.085 1.00 72.38 271 ILE A C 1
ATOM 2238 O O . ILE A 1 271 ? 16.890 -17.366 -14.755 1.00 72.38 271 ILE A O 1
ATOM 2242 N N . SER A 1 272 ? 14.861 -17.145 -15.685 1.00 76.88 272 SER A N 1
ATOM 2243 C CA . SER A 1 272 ? 14.750 -18.566 -16.026 1.00 76.88 272 SER A CA 1
ATOM 2244 C C . SER A 1 272 ? 15.775 -18.984 -17.087 1.00 76.88 272 SER A C 1
ATOM 2246 O O . SER A 1 272 ? 16.130 -18.220 -17.984 1.00 76.88 272 SER A O 1
ATOM 2248 N N . GLU A 1 273 ? 16.217 -20.241 -17.042 1.00 82.44 273 GLU A N 1
ATOM 2249 C CA . GLU A 1 273 ? 17.220 -20.760 -17.982 1.00 82.44 273 GLU A CA 1
ATOM 2250 C C . GLU A 1 273 ? 16.806 -20.591 -19.454 1.00 82.44 273 GLU A C 1
ATOM 2252 O O . GLU A 1 273 ? 17.631 -20.279 -20.311 1.00 82.44 273 GLU A O 1
ATOM 2257 N N . GLN A 1 274 ? 15.509 -20.712 -19.742 1.00 81.94 274 GLN A N 1
ATOM 2258 C CA . GLN A 1 274 ? 14.943 -20.494 -21.073 1.00 81.94 274 GLN A CA 1
ATOM 2259 C C . GLN A 1 274 ? 15.162 -19.059 -21.575 1.00 81.94 274 GLN A C 1
ATOM 2261 O O . GLN A 1 274 ? 15.471 -18.848 -22.746 1.00 81.94 274 GLN A O 1
ATOM 2266 N N . CYS A 1 275 ? 15.021 -18.067 -20.701 1.00 80.19 275 CYS A N 1
ATOM 2267 C CA . CYS A 1 275 ? 15.199 -16.664 -21.063 1.00 80.19 275 CYS A CA 1
ATOM 2268 C C . CYS A 1 275 ? 16.681 -16.341 -21.281 1.00 80.19 275 CYS A C 1
ATOM 2270 O O . CYS A 1 275 ? 17.027 -15.625 -22.220 1.00 80.19 275 CYS A O 1
ATOM 2272 N N . TRP A 1 276 ? 17.571 -16.955 -20.495 1.00 87.81 276 TRP A N 1
ATOM 2273 C CA . TRP A 1 276 ? 19.009 -16.890 -20.746 1.00 87.81 276 TRP A CA 1
ATOM 2274 C C . TRP A 1 276 ? 19.404 -17.496 -22.092 1.00 87.81 276 TRP A C 1
ATOM 2276 O O . TRP A 1 276 ? 20.232 -16.925 -22.797 1.00 87.81 276 TRP A O 1
ATOM 2286 N N . GLN A 1 277 ? 18.810 -18.629 -22.467 1.00 89.00 277 GLN A N 1
ATOM 2287 C CA . GLN A 1 277 ? 19.038 -19.242 -23.776 1.00 89.00 277 GLN A CA 1
ATOM 2288 C C . GLN A 1 277 ? 18.557 -18.340 -24.917 1.00 89.00 277 GLN A C 1
ATOM 2290 O O . GLN A 1 277 ? 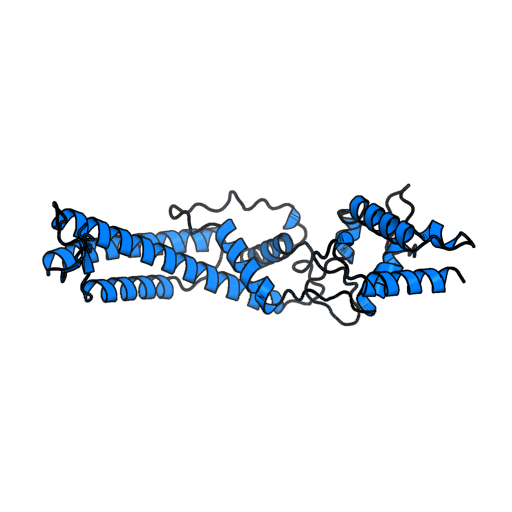19.253 -18.215 -25.921 1.00 89.00 277 GLN A O 1
ATOM 2295 N N . GLN A 1 278 ? 17.413 -17.670 -24.759 1.00 86.94 278 GLN A N 1
ATOM 2296 C CA . GLN A 1 278 ? 16.905 -16.711 -25.746 1.00 86.94 278 GLN A CA 1
ATOM 2297 C C . GLN A 1 278 ? 17.812 -15.481 -25.875 1.00 86.94 278 GLN A C 1
ATOM 2299 O O . GLN A 1 278 ? 18.149 -15.085 -26.989 1.00 86.94 278 GLN A O 1
ATOM 2304 N N . LEU A 1 279 ? 18.268 -14.911 -24.755 1.00 86.19 279 LEU A N 1
ATOM 2305 C CA . LEU A 1 279 ? 19.214 -13.794 -24.764 1.00 86.19 279 LEU A CA 1
ATOM 2306 C C . LEU A 1 279 ? 20.558 -14.194 -25.392 1.00 86.19 279 LEU A C 1
ATOM 2308 O O . LEU A 1 279 ? 21.148 -13.427 -26.149 1.00 86.19 279 LEU A O 1
ATOM 2312 N N . TYR A 1 280 ? 21.026 -15.412 -25.114 1.00 91.00 280 TYR A N 1
ATOM 2313 C CA . TYR A 1 280 ? 22.251 -15.943 -25.701 1.00 91.00 280 TYR A CA 1
ATOM 2314 C C . TYR A 1 280 ? 22.106 -16.204 -27.204 1.00 91.00 280 TYR A C 1
ATOM 2316 O O . TYR A 1 280 ? 23.012 -15.880 -27.962 1.00 91.00 280 TYR A O 1
ATOM 2324 N N . ALA A 1 281 ? 20.960 -16.712 -27.666 1.00 89.50 281 ALA A N 1
ATOM 2325 C CA . ALA A 1 281 ? 20.680 -16.864 -29.095 1.00 89.50 281 ALA A CA 1
ATOM 2326 C C . ALA A 1 281 ? 20.711 -15.511 -29.826 1.00 89.50 281 ALA A C 1
ATOM 2328 O O . ALA A 1 281 ? 21.325 -15.392 -30.882 1.00 89.50 281 ALA A O 1
ATOM 2329 N N . LEU A 1 282 ? 20.137 -14.471 -29.214 1.00 86.12 282 LEU A N 1
ATOM 2330 C CA . LEU A 1 282 ? 20.200 -13.097 -29.713 1.00 86.12 282 LEU A CA 1
ATOM 2331 C C . LEU A 1 282 ? 21.630 -12.538 -29.777 1.00 86.12 282 LEU A C 1
ATOM 2333 O O . LEU A 1 282 ? 21.926 -11.740 -30.666 1.00 86.12 282 LEU A O 1
ATOM 2337 N N . TYR A 1 283 ? 22.499 -12.918 -28.841 1.00 88.12 283 TYR A N 1
ATOM 2338 C CA . TYR A 1 283 ? 23.927 -12.599 -28.885 1.00 88.12 283 TYR A CA 1
ATOM 2339 C C . TYR A 1 283 ? 24.627 -13.337 -30.035 1.00 88.12 283 TYR A C 1
ATOM 2341 O O . TYR A 1 283 ? 25.274 -12.700 -30.860 1.00 88.12 283 TYR A O 1
ATOM 2349 N N . LEU A 1 284 ? 24.425 -14.654 -30.152 1.00 87.81 284 LEU A N 1
ATOM 2350 C CA . LEU A 1 284 ? 25.016 -15.474 -31.215 1.00 87.81 284 LEU A CA 1
ATOM 2351 C C . LEU A 1 284 ? 24.618 -15.005 -32.617 1.00 87.81 284 LEU A C 1
ATOM 2353 O O . LEU A 1 284 ? 25.448 -15.016 -33.521 1.00 87.81 284 LEU A O 1
ATOM 2357 N N . ASP A 1 285 ? 23.367 -14.585 -32.804 1.00 84.94 285 ASP A N 1
ATOM 2358 C CA . ASP A 1 285 ? 22.900 -14.043 -34.082 1.00 84.94 285 ASP A CA 1
ATOM 2359 C C . ASP A 1 285 ? 23.561 -12.709 -34.447 1.00 84.94 285 ASP A C 1
ATOM 2361 O O . ASP A 1 285 ? 23.660 -12.401 -35.630 1.00 84.94 285 ASP A O 1
ATOM 2365 N N . ARG A 1 286 ? 24.038 -11.942 -33.459 1.00 78.62 286 ARG A N 1
ATOM 2366 C CA . ARG A 1 286 ? 24.756 -10.672 -33.660 1.00 78.62 286 ARG A CA 1
ATOM 2367 C C . ARG A 1 286 ? 26.274 -10.833 -33.795 1.00 78.62 286 ARG A C 1
ATOM 2369 O O . ARG A 1 286 ? 26.928 -9.887 -34.209 1.00 78.62 286 ARG A O 1
ATOM 2376 N N . CYS A 1 287 ? 26.826 -11.996 -33.442 1.00 75.00 287 CYS A N 1
ATOM 2377 C CA . CYS A 1 287 ? 28.232 -12.352 -33.684 1.00 75.00 287 CYS A CA 1
ATOM 2378 C C . CYS A 1 287 ? 28.495 -12.880 -35.108 1.00 75.00 287 CYS A C 1
ATOM 2380 O O . CYS A 1 287 ? 29.636 -13.214 -35.423 1.00 75.00 287 CYS A O 1
ATOM 2382 N N . LYS A 1 288 ? 27.450 -13.028 -35.930 1.00 62.94 288 LYS A N 1
ATOM 2383 C CA . LYS A 1 288 ? 27.537 -13.413 -37.347 1.00 62.94 288 LYS A CA 1
ATOM 2384 C C . LYS A 1 288 ? 27.763 -12.187 -38.222 1.00 62.94 288 LYS A C 1
ATOM 2386 O O . LYS A 1 288 ? 28.509 -12.334 -39.214 1.00 62.94 288 LYS A O 1
#